Protein AF-A0AAD9F4P4-F1 (afdb_monomer_lite)

Foldseek 3Di:
DDDDDDDDDDDDDDDDPPPPPDDDPDDPPDPDDADPVLCVVQVVCVVCVVVVLVVLVVCPPVRDPVVVVLSDPPDPVSVLVVSLVVLQCSVLVVLVVVLVVQVPPPDDDPVNNLVSLVSSLVNLVSCLVVLNRHDVSVVSLVPDDPVVSVVVSVVSNVVSVVVNVVSCVPCVVVVVVVVVVCVVVPDDPPPPDDD

Structure (mmCIF, N/CA/C/O backbone):
data_AF-A0AAD9F4P4-F1
#
_entry.id   AF-A0AAD9F4P4-F1
#
loop_
_atom_site.group_PDB
_atom_site.id
_atom_site.type_symbol
_atom_site.label_atom_id
_atom_site.label_alt_id
_atom_site.label_comp_id
_atom_site.label_asym_id
_atom_site.label_entity_id
_atom_site.label_seq_id
_atom_site.pdbx_PDB_ins_code
_atom_site.Cartn_x
_atom_site.Cartn_y
_atom_site.Cartn_z
_atom_site.occupancy
_atom_site.B_iso_or_equiv
_atom_site.auth_seq_id
_atom_site.auth_comp_id
_atom_site.auth_asym_id
_atom_site.auth_atom_id
_atom_site.pdbx_PDB_model_num
ATOM 1 N N . MET A 1 1 ? -58.161 49.892 -3.832 1.00 34.88 1 MET A N 1
ATOM 2 C CA . MET A 1 1 ? -58.149 51.010 -4.799 1.00 34.88 1 MET A CA 1
ATOM 3 C C . MET A 1 1 ? -56.819 50.960 -5.538 1.00 34.88 1 MET A C 1
ATOM 5 O O . MET A 1 1 ? -55.822 50.739 -4.870 1.00 34.88 1 MET A O 1
ATOM 9 N N . SER A 1 2 ? -56.893 51.035 -6.873 1.00 33.78 2 SER A N 1
ATOM 10 C CA . SER A 1 2 ? -55.919 51.396 -7.932 1.00 33.78 2 SER A CA 1
ATOM 11 C C . SER A 1 2 ? -54.471 51.766 -7.560 1.00 33.78 2 SER A C 1
ATOM 13 O O . SER A 1 2 ? -54.250 52.317 -6.496 1.00 33.78 2 SER A O 1
ATOM 15 N N . ALA A 1 3 ? -53.448 51.715 -8.419 1.00 33.72 3 ALA A N 1
ATOM 16 C CA . ALA A 1 3 ? -53.123 51.140 -9.735 1.00 33.72 3 ALA A CA 1
ATOM 17 C C . ALA A 1 3 ? -51.703 51.666 -10.093 1.00 33.72 3 ALA A C 1
ATOM 19 O O . ALA A 1 3 ? -51.284 52.664 -9.512 1.00 33.72 3 ALA A O 1
ATOM 20 N N . ALA A 1 4 ? -51.074 51.079 -11.125 1.00 34.34 4 ALA A N 1
ATOM 21 C CA . ALA A 1 4 ? -49.959 51.616 -11.942 1.00 34.34 4 ALA A CA 1
ATOM 22 C C . ALA A 1 4 ? -48.562 51.712 -11.275 1.00 34.34 4 ALA A C 1
ATOM 24 O O . ALA A 1 4 ? -48.452 51.951 -10.084 1.00 34.34 4 ALA A O 1
ATOM 25 N N . GLY A 1 5 ? -47.426 51.536 -11.960 1.00 27.80 5 GLY A N 1
ATOM 26 C CA . GLY A 1 5 ? -47.127 51.433 -13.395 1.00 27.80 5 GLY A CA 1
ATOM 27 C C . GLY A 1 5 ? -45.853 52.240 -13.730 1.00 27.80 5 GLY A C 1
ATOM 28 O O . GLY A 1 5 ? -45.662 53.305 -13.157 1.00 27.80 5 GLY A O 1
ATOM 29 N N . GLY A 1 6 ? -45.033 51.752 -14.677 1.00 28.12 6 GLY A N 1
ATOM 30 C CA . GLY A 1 6 ? -43.892 52.463 -15.305 1.00 28.12 6 GLY A CA 1
ATOM 31 C C . GLY A 1 6 ? -42.576 52.362 -14.519 1.00 28.12 6 GLY A C 1
ATOM 32 O O . GLY A 1 6 ? -42.573 52.534 -13.311 1.00 28.12 6 GLY A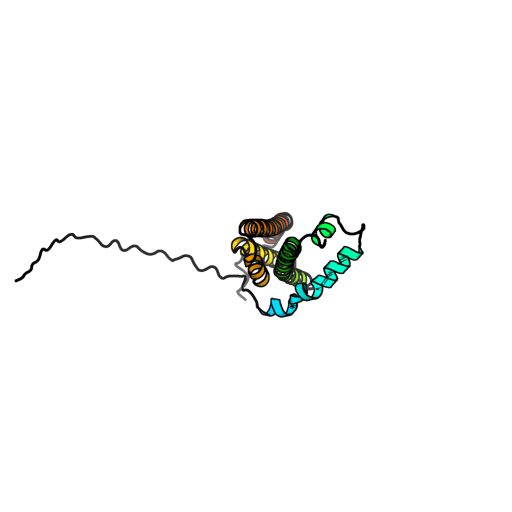 O 1
ATOM 33 N N . GLY A 1 7 ? -41.417 52.027 -15.088 1.00 27.97 7 GLY A N 1
ATOM 34 C CA . GLY A 1 7 ? -40.893 52.318 -16.425 1.00 27.97 7 GLY A CA 1
ATOM 35 C C . GLY A 1 7 ? -39.653 53.204 -16.240 1.00 27.97 7 GLY A C 1
ATOM 36 O O . GLY A 1 7 ? -39.777 54.295 -15.692 1.00 27.97 7 GLY A O 1
ATOM 37 N N . GLY A 1 8 ? -38.468 52.729 -16.625 1.00 30.86 8 GLY A N 1
ATOM 38 C CA . GLY A 1 8 ? -37.223 53.479 -16.455 1.00 30.86 8 GLY A CA 1
ATOM 39 C C . GLY A 1 8 ? -36.019 52.727 -17.005 1.00 30.86 8 GLY A C 1
ATOM 40 O O . GLY A 1 8 ? -35.435 51.894 -16.314 1.00 30.86 8 GLY A O 1
ATOM 41 N N . ASP A 1 9 ? -35.695 53.034 -18.257 1.00 31.58 9 ASP A N 1
ATOM 42 C CA . ASP A 1 9 ? -34.475 52.658 -18.958 1.00 31.58 9 ASP A CA 1
ATOM 43 C C . ASP A 1 9 ? -33.226 53.124 -18.200 1.00 31.58 9 ASP A C 1
ATOM 45 O O . ASP A 1 9 ? -33.170 54.248 -17.698 1.00 31.58 9 ASP A O 1
ATOM 49 N N . ASN A 1 10 ? -32.189 52.287 -18.174 1.00 34.88 10 ASN A N 1
ATOM 50 C CA . ASN A 1 10 ? -30.827 52.788 -18.060 1.00 34.88 10 ASN A CA 1
ATOM 51 C C . ASN A 1 10 ? -29.889 51.884 -18.861 1.00 34.88 10 ASN A C 1
ATOM 53 O O . ASN A 1 10 ? -29.570 50.763 -18.462 1.00 34.88 10 ASN A O 1
ATOM 57 N N . GLU A 1 11 ? -29.476 52.395 -20.015 1.00 35.53 11 GLU A N 1
ATOM 58 C CA . GLU A 1 11 ? -28.359 51.885 -20.791 1.00 35.53 11 GLU A CA 1
ATOM 59 C C . GLU A 1 11 ? -27.081 51.976 -19.947 1.00 35.53 11 GLU A C 1
ATOM 61 O O . GLU A 1 11 ? -26.660 53.051 -19.518 1.00 35.53 11 GLU A O 1
ATOM 66 N N . ARG A 1 12 ? -26.416 50.844 -19.733 1.00 32.84 12 ARG A N 1
ATOM 67 C CA . ARG A 1 12 ? -24.985 50.835 -19.440 1.00 32.84 12 ARG A CA 1
ATOM 68 C C . ARG A 1 12 ? -24.375 49.664 -20.189 1.00 32.84 12 ARG A C 1
ATOM 70 O O . ARG A 1 12 ? -24.588 48.510 -19.834 1.00 32.84 12 ARG A O 1
ATOM 77 N N . GLY A 1 13 ? -23.680 50.000 -21.273 1.00 39.62 13 GLY A N 1
ATOM 78 C CA . GLY A 1 13 ? -22.842 49.069 -22.007 1.00 39.62 13 GLY A CA 1
ATOM 79 C C . GLY A 1 13 ? -21.812 48.459 -21.067 1.00 39.62 13 GLY A C 1
ATOM 80 O O . GLY A 1 13 ? -21.094 49.175 -20.371 1.00 39.62 13 GLY A O 1
ATOM 81 N N . GLU A 1 14 ? -21.773 47.136 -21.052 1.00 34.41 14 GLU A N 1
ATOM 82 C CA . GLU A 1 14 ? -20.704 46.365 -20.445 1.00 34.41 14 GLU A CA 1
ATOM 83 C C . GLU A 1 14 ? -20.198 45.437 -21.550 1.00 34.41 14 GLU A C 1
ATOM 85 O O . GLU A 1 14 ? -20.911 44.552 -22.035 1.00 34.41 14 GLU A O 1
ATOM 90 N N . GLU A 1 15 ? -19.007 45.766 -22.049 1.00 34.38 15 GLU A N 1
ATOM 91 C CA . GLU A 1 15 ? -18.268 44.979 -23.026 1.00 34.38 15 GLU A CA 1
ATOM 92 C C . GLU A 1 15 ? -18.151 43.542 -22.513 1.00 34.38 15 GLU A C 1
ATOM 94 O O . GLU A 1 15 ? -17.653 43.284 -21.418 1.00 34.38 15 GLU A O 1
ATOM 99 N N . ARG A 1 16 ? -18.640 42.587 -23.307 1.00 32.81 16 ARG A N 1
ATOM 100 C CA . ARG A 1 16 ? -18.400 41.170 -23.056 1.00 32.81 16 ARG A CA 1
ATOM 101 C C . ARG A 1 16 ? -16.939 40.883 -23.376 1.00 32.81 16 ARG A C 1
ATOM 103 O O . ARG A 1 16 ? -16.587 40.708 -24.538 1.00 32.81 16 ARG A O 1
ATOM 110 N N . GLU A 1 17 ? -16.102 40.820 -22.349 1.00 36.41 17 GLU A N 1
ATOM 111 C CA . GLU A 1 17 ? -14.841 40.094 -22.442 1.00 36.41 17 GLU A CA 1
ATOM 112 C C . GLU A 1 17 ? -15.170 38.606 -22.618 1.00 36.41 17 GLU A C 1
ATOM 114 O O . GLU A 1 17 ? -15.624 37.925 -21.694 1.00 36.41 17 GLU A O 1
ATOM 119 N N . ASP A 1 18 ? -14.968 38.100 -23.834 1.00 33.34 18 ASP A N 1
ATOM 120 C CA . ASP A 1 18 ? -14.932 36.670 -24.105 1.00 33.34 18 ASP A CA 1
ATOM 121 C C . ASP A 1 18 ? -13.754 36.062 -23.332 1.00 33.34 18 ASP A C 1
ATOM 123 O O . ASP A 1 18 ? -12.606 36.049 -23.781 1.00 33.34 18 ASP A O 1
ATOM 127 N N . VAL A 1 19 ? -14.038 35.547 -22.134 1.00 37.81 19 VAL A N 1
ATOM 128 C CA . VAL A 1 19 ? -13.105 34.704 -21.389 1.00 37.81 19 VAL A CA 1
ATOM 129 C C . VAL A 1 19 ? -12.903 33.430 -22.202 1.00 37.81 19 VAL A C 1
ATOM 131 O O . VAL A 1 19 ? -13.699 32.490 -22.150 1.00 37.81 19 VAL A O 1
ATOM 134 N N . VAL A 1 20 ? -11.812 33.402 -22.966 1.00 40.97 20 VAL A N 1
ATOM 135 C CA . VAL A 1 20 ? -11.289 32.195 -23.601 1.00 40.97 20 VAL A CA 1
ATOM 136 C C . VAL A 1 20 ? -10.968 31.203 -22.486 1.00 40.97 20 VAL A C 1
ATOM 138 O O . VAL A 1 20 ? -9.920 31.267 -21.842 1.00 40.97 20 VAL A O 1
ATOM 141 N N . LEU A 1 21 ? -11.902 30.285 -22.228 1.00 40.12 21 LEU A N 1
ATOM 142 C CA . LEU A 1 21 ? -11.687 29.134 -21.364 1.00 40.12 21 LEU A CA 1
ATOM 143 C C . LEU A 1 21 ? -10.585 28.284 -22.000 1.00 40.12 21 LEU A C 1
ATOM 145 O O . LEU A 1 21 ? -10.823 27.514 -22.931 1.00 40.12 21 LEU A O 1
ATOM 149 N N . GLY A 1 22 ? -9.361 28.458 -21.500 1.00 40.44 22 GLY A N 1
ATOM 150 C CA . GLY A 1 22 ? -8.236 27.596 -21.832 1.00 40.44 22 GLY A CA 1
ATOM 151 C C . GLY A 1 22 ? -8.598 26.122 -21.608 1.00 40.44 22 GLY A C 1
ATOM 152 O O . GLY A 1 22 ? -9.479 25.814 -20.797 1.00 40.44 22 GLY A O 1
ATOM 153 N N . PRO A 1 23 ? -7.947 25.191 -22.327 1.00 40.16 23 PRO A N 1
ATOM 154 C CA . PRO A 1 23 ? -8.277 23.776 -22.254 1.00 40.16 23 PRO A CA 1
ATOM 155 C C . PRO A 1 23 ? -8.224 23.307 -20.797 1.00 40.16 23 PRO A C 1
ATOM 157 O O . PRO A 1 23 ? -7.178 23.353 -20.147 1.00 40.16 23 PRO A O 1
ATOM 160 N N . GLY A 1 24 ? -9.385 22.888 -20.285 1.00 40.84 24 GLY A N 1
ATOM 161 C CA . GLY A 1 24 ? -9.523 22.360 -18.933 1.00 40.84 24 GLY A CA 1
ATOM 162 C C . GLY A 1 24 ? -8.549 21.203 -18.691 1.00 40.84 24 GLY A C 1
ATOM 163 O O . GLY A 1 24 ? -8.141 20.528 -19.641 1.00 40.84 24 GLY A O 1
ATOM 164 N N . PRO A 1 25 ? -8.158 20.953 -17.430 1.00 41.47 25 PRO A N 1
ATOM 165 C CA . PRO A 1 25 ? -7.115 19.992 -17.108 1.00 41.47 25 PRO A CA 1
ATOM 166 C C . PRO A 1 25 ? -7.448 18.625 -17.708 1.00 41.47 25 PRO A C 1
ATOM 168 O O . PRO A 1 25 ? -8.448 17.995 -17.350 1.00 41.47 25 PRO A O 1
ATOM 171 N N . SER A 1 26 ? -6.596 18.172 -18.630 1.00 44.94 26 SER A N 1
ATOM 172 C CA . SER A 1 26 ? -6.669 16.851 -19.247 1.00 44.94 26 SER A CA 1
ATOM 173 C C . SER A 1 26 ? -6.856 15.798 -18.158 1.00 44.94 26 SER A C 1
ATOM 175 O O . SER A 1 26 ? -5.990 15.622 -17.296 1.00 44.94 26 SER A O 1
ATOM 177 N N . LYS A 1 27 ? -8.006 15.110 -18.170 1.00 44.94 27 LYS A N 1
ATOM 178 C CA . LYS A 1 27 ? -8.335 14.051 -17.207 1.00 44.94 27 LYS A CA 1
ATOM 179 C C . LYS A 1 27 ? -7.245 12.980 -17.285 1.00 44.94 27 LYS A C 1
ATOM 181 O O . LYS A 1 27 ? -7.217 12.189 -18.227 1.00 44.94 27 LYS A O 1
ATOM 186 N N . LYS A 1 28 ? -6.324 12.968 -16.315 1.00 50.53 28 LYS A N 1
ATOM 187 C CA . LYS A 1 28 ? -5.275 11.945 -16.214 1.00 50.53 28 LYS A CA 1
ATOM 188 C C . LYS A 1 28 ? -5.959 10.574 -16.203 1.00 50.53 28 LYS A C 1
ATOM 190 O O . LYS A 1 28 ? -6.818 10.324 -15.355 1.00 50.53 28 LYS A O 1
ATOM 195 N N . LYS A 1 29 ? -5.617 9.696 -17.155 1.00 57.59 29 LYS A N 1
ATOM 196 C CA . LYS A 1 29 ? -6.098 8.305 -17.153 1.00 57.59 29 LYS A CA 1
ATOM 197 C C . LYS A 1 29 ? -5.688 7.672 -15.823 1.00 57.59 29 LYS A C 1
ATOM 199 O O . LYS A 1 29 ? -4.501 7.619 -15.512 1.00 57.59 29 LYS A O 1
ATOM 204 N N . ARG A 1 30 ? -6.662 7.216 -15.028 1.00 54.62 30 ARG A N 1
ATOM 205 C CA . ARG A 1 30 ? -6.386 6.492 -13.781 1.00 54.62 30 ARG A CA 1
ATOM 206 C C . ARG A 1 30 ? -5.700 5.173 -14.133 1.00 54.62 30 ARG A C 1
ATOM 208 O O . ARG A 1 30 ? -6.274 4.376 -14.867 1.00 54.62 30 ARG A O 1
ATOM 215 N N . LEU A 1 31 ? -4.507 4.930 -13.591 1.00 58.25 31 LEU A N 1
ATOM 216 C CA . LEU A 1 31 ? -3.816 3.640 -13.731 1.00 58.25 31 LEU A CA 1
ATOM 217 C C . LEU A 1 31 ? -4.356 2.600 -12.738 1.00 58.25 31 LEU A C 1
ATOM 219 O O . LEU A 1 31 ? -4.053 1.414 -12.847 1.00 58.25 31 LEU A O 1
ATOM 223 N N . VAL A 1 32 ? -5.148 3.045 -11.758 1.00 52.94 32 VAL A N 1
ATOM 224 C CA . VAL A 1 32 ? -5.722 2.217 -10.701 1.00 52.94 32 VAL A CA 1
ATOM 225 C C . VAL A 1 32 ? -7.244 2.297 -10.773 1.00 52.94 32 VAL A C 1
ATOM 227 O O . VAL A 1 32 ? -7.847 3.322 -10.450 1.00 52.94 32 VAL A O 1
ATOM 230 N N . SER A 1 33 ? -7.870 1.197 -11.183 1.00 56.81 33 SER A N 1
ATOM 231 C CA . SER A 1 33 ? -9.288 0.931 -10.950 1.00 56.81 33 SER A CA 1
ATOM 232 C C . SER A 1 33 ? -9.415 -0.150 -9.884 1.00 56.81 33 SER A C 1
ATOM 234 O O . SER A 1 33 ? -8.679 -1.138 -9.892 1.00 56.81 33 SER A O 1
ATOM 236 N N . TYR A 1 34 ? -10.347 0.034 -8.955 1.00 54.09 34 TYR A N 1
ATOM 237 C CA . TYR A 1 34 ? -10.718 -1.014 -8.014 1.00 54.09 34 TYR A CA 1
ATOM 238 C C . TYR A 1 34 ? -11.307 -2.206 -8.790 1.00 54.09 34 TYR A C 1
ATOM 240 O O . TYR A 1 34 ? -12.189 -2.016 -9.626 1.00 54.09 34 TYR A O 1
ATOM 248 N N . ASN A 1 35 ? -10.803 -3.417 -8.539 1.00 62.28 35 ASN A N 1
ATOM 249 C CA . ASN A 1 35 ? -11.323 -4.649 -9.128 1.00 62.28 35 ASN A CA 1
ATOM 250 C C . ASN A 1 35 ? -12.009 -5.479 -8.034 1.00 62.28 35 ASN A C 1
ATOM 252 O O . ASN A 1 35 ? -11.360 -5.930 -7.093 1.00 62.28 35 ASN A O 1
ATOM 256 N N . LYS A 1 36 ? -13.321 -5.686 -8.186 1.00 59.66 36 LYS A N 1
ATOM 257 C CA . LYS A 1 36 ? -14.179 -6.406 -7.234 1.00 59.66 36 LYS A CA 1
ATOM 258 C C . LYS A 1 36 ? -13.777 -7.877 -7.050 1.00 59.66 36 LYS A C 1
ATOM 260 O O . LYS A 1 36 ? -13.876 -8.395 -5.945 1.00 59.66 36 LYS A O 1
ATOM 265 N N . GLN A 1 37 ? -13.226 -8.522 -8.083 1.00 55.72 37 GLN A N 1
ATOM 266 C CA . GLN A 1 37 ? -12.738 -9.910 -8.002 1.00 55.72 37 GLN A CA 1
ATOM 267 C C . GLN A 1 37 ? -11.593 -10.078 -6.985 1.00 55.72 37 GLN A C 1
ATOM 269 O O . GLN A 1 37 ? -11.290 -11.190 -6.553 1.00 55.72 37 GLN A O 1
ATOM 274 N N . TRP A 1 38 ? -10.934 -8.983 -6.586 1.00 55.69 38 TRP A N 1
ATOM 275 C CA . TRP A 1 38 ? -9.890 -9.024 -5.564 1.00 55.69 38 TRP A CA 1
ATOM 276 C C . TRP A 1 38 ? -10.437 -9.299 -4.163 1.00 55.69 38 TRP A C 1
ATOM 278 O O . TRP A 1 38 ? -9.705 -9.865 -3.355 1.00 55.69 38 TRP A O 1
ATOM 288 N N . GLU A 1 39 ? -11.701 -8.965 -3.889 1.00 53.19 39 GLU A N 1
ATOM 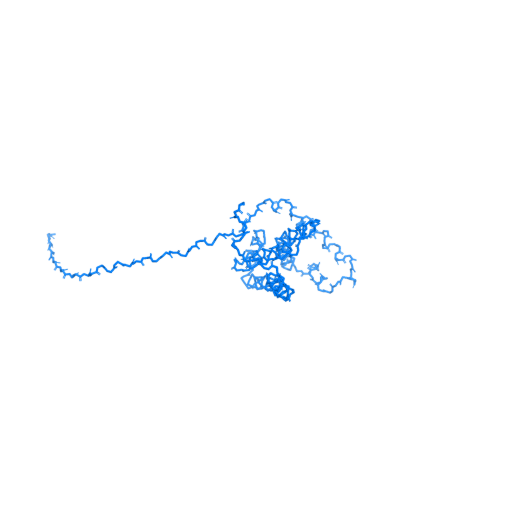289 C CA . GLU A 1 39 ? -12.347 -9.307 -2.618 1.00 53.19 39 GLU A CA 1
ATOM 290 C C . GLU A 1 39 ? -12.646 -10.800 -2.538 1.00 53.19 39 GLU A C 1
ATOM 292 O O . GLU A 1 39 ? -12.309 -11.435 -1.547 1.00 53.19 39 GLU A O 1
ATOM 297 N N . GLU A 1 40 ? -13.180 -11.387 -3.608 1.00 54.00 40 GLU A N 1
ATOM 298 C CA . GLU A 1 40 ? -13.534 -12.811 -3.648 1.00 54.00 40 GLU A CA 1
ATOM 299 C C . GLU A 1 40 ? -12.300 -13.715 -3.527 1.00 54.00 40 GLU A C 1
ATOM 301 O O . GLU A 1 40 ? -12.325 -14.710 -2.808 1.00 54.00 40 GLU A O 1
ATOM 306 N N . LYS A 1 41 ? -11.185 -13.348 -4.173 1.00 50.28 41 LYS A N 1
ATOM 307 C CA . LYS A 1 41 ? -9.969 -14.177 -4.186 1.00 50.28 41 LYS A CA 1
ATOM 308 C C . LYS A 1 41 ? -9.089 -14.014 -2.936 1.00 50.28 41 LYS A C 1
ATOM 310 O O . LYS A 1 41 ? -8.253 -14.874 -2.681 1.00 50.28 41 LYS A O 1
ATOM 315 N N . HIS A 1 42 ? -9.250 -12.932 -2.165 1.00 51.16 42 HIS A N 1
ATOM 316 C CA . HIS A 1 42 ? -8.363 -12.616 -1.034 1.00 51.16 42 HIS A CA 1
ATOM 317 C C . HIS A 1 42 ? -9.083 -12.153 0.245 1.00 51.16 42 HIS A C 1
ATOM 319 O O . HIS A 1 42 ? -8.491 -11.492 1.096 1.00 51.16 42 HIS A O 1
ATOM 325 N N . SER A 1 43 ? -10.339 -12.560 0.429 1.00 59.09 43 SER A N 1
ATOM 326 C CA . SER A 1 43 ? -11.116 -12.390 1.667 1.00 59.09 43 SER A CA 1
ATOM 327 C C . SER A 1 43 ? -10.638 -13.298 2.820 1.00 59.09 43 SER A C 1
ATOM 329 O O . SER A 1 43 ? -11.390 -13.539 3.760 1.00 59.09 43 SER A O 1
ATOM 331 N N . TRP A 1 44 ? -9.417 -13.837 2.789 1.00 65.75 44 TRP A N 1
ATOM 332 C CA . TRP A 1 44 ? -8.943 -14.780 3.811 1.00 65.75 44 TRP A CA 1
ATOM 333 C C . TRP A 1 44 ? -8.705 -14.118 5.171 1.00 65.75 44 TRP A C 1
ATOM 335 O O . TRP A 1 44 ? -8.720 -14.812 6.176 1.00 65.75 44 TRP A O 1
ATOM 345 N N . VAL A 1 45 ? -8.532 -12.794 5.236 1.00 66.06 45 VAL A N 1
ATOM 346 C CA . VAL A 1 45 ? -8.196 -12.107 6.494 1.00 66.06 45 VAL A CA 1
ATOM 347 C C . VAL A 1 45 ? -9.255 -12.354 7.570 1.00 66.06 45 VAL A C 1
ATOM 349 O O . VAL A 1 45 ? -8.895 -12.765 8.663 1.00 66.06 45 VAL A O 1
ATOM 352 N N . LYS A 1 46 ? -10.550 -12.199 7.260 1.00 67.62 46 LYS A N 1
ATOM 353 C CA . LYS A 1 46 ? -11.638 -12.434 8.229 1.00 67.62 46 LYS A CA 1
ATOM 354 C C . LYS A 1 46 ? -11.756 -13.901 8.678 1.00 67.62 46 LYS A C 1
ATOM 356 O O . LYS A 1 46 ? -11.734 -14.137 9.882 1.00 67.62 46 LYS A O 1
ATOM 361 N N . PRO A 1 47 ? -11.852 -14.892 7.769 1.00 75.50 47 PRO A N 1
ATOM 362 C CA . PRO A 1 47 ? -11.893 -16.308 8.139 1.00 75.50 47 PRO A CA 1
ATOM 363 C C . PRO A 1 47 ? -10.631 -16.789 8.859 1.00 75.50 47 PRO A C 1
ATOM 365 O O . PRO A 1 47 ? -10.717 -17.634 9.743 1.00 75.50 47 PRO A O 1
ATOM 368 N N . SER A 1 48 ? -9.463 -16.258 8.493 1.00 75.44 48 SER A N 1
ATOM 369 C CA . SER A 1 48 ? -8.183 -16.655 9.082 1.00 75.44 48 SER A CA 1
ATOM 370 C C . SER A 1 48 ? -7.832 -15.864 10.338 1.00 75.44 48 SER A C 1
ATOM 372 O O . SER A 1 48 ? -6.903 -16.256 11.038 1.00 75.44 48 SER A O 1
ATOM 374 N N . TRP A 1 49 ? -8.548 -14.781 10.660 1.00 75.38 49 TRP A N 1
ATOM 375 C CA . TRP A 1 49 ? -8.266 -13.940 11.824 1.00 75.38 49 TRP A CA 1
ATOM 376 C C . TRP A 1 49 ? -8.205 -14.732 13.139 1.00 75.38 49 TRP A C 1
ATOM 378 O O . TRP A 1 49 ? -7.213 -14.575 13.857 1.00 75.38 49 TRP A O 1
ATOM 388 N N . PRO A 1 50 ? -9.149 -15.652 13.441 1.00 79.12 50 PRO A N 1
ATOM 389 C CA . PRO A 1 50 ? -9.052 -16.494 14.632 1.00 79.12 50 PRO A CA 1
ATOM 390 C C . PRO A 1 50 ? -7.793 -17.369 14.636 1.00 79.12 50 PRO A C 1
ATOM 392 O O . PRO A 1 50 ? -7.122 -17.475 15.658 1.00 79.12 50 PRO A O 1
ATOM 395 N N . ALA A 1 51 ? -7.429 -17.951 13.490 1.00 82.81 51 ALA A N 1
ATOM 396 C CA . ALA A 1 51 ? -6.265 -18.828 13.368 1.00 82.81 51 ALA A CA 1
ATOM 397 C C . ALA A 1 51 ? -4.937 -18.065 13.509 1.00 82.81 51 ALA A C 1
ATOM 399 O O . ALA A 1 51 ? -4.033 -18.515 14.207 1.00 82.81 51 ALA A O 1
ATOM 400 N N . ILE A 1 52 ? -4.831 -16.887 12.889 1.00 80.31 52 ILE A N 1
ATOM 401 C CA . ILE A 1 52 ? -3.658 -16.003 12.975 1.00 80.31 52 ILE A CA 1
ATOM 402 C C . ILE A 1 52 ? -3.461 -15.544 14.417 1.00 80.31 52 ILE A C 1
ATOM 404 O O . ILE A 1 52 ? -2.361 -15.625 14.961 1.00 80.31 52 ILE A O 1
ATOM 408 N N . THR A 1 53 ? -4.551 -15.117 15.048 1.00 78.56 53 THR A N 1
ATOM 409 C CA . THR A 1 53 ? -4.559 -14.664 16.435 1.00 78.56 53 THR A CA 1
ATOM 410 C C . THR A 1 53 ? -4.168 -15.802 17.382 1.00 78.56 53 THR A C 1
ATOM 412 O O . THR A 1 53 ? -3.280 -15.630 18.215 1.00 78.56 53 THR A O 1
ATOM 415 N N . ALA A 1 54 ? -4.743 -16.997 17.207 1.00 84.50 54 ALA A N 1
ATOM 416 C CA . ALA A 1 54 ? -4.390 -18.186 17.983 1.00 84.50 54 ALA A CA 1
ATOM 417 C C . ALA A 1 54 ? -2.914 -18.581 17.816 1.00 84.50 54 ALA A C 1
ATOM 419 O O . ALA A 1 54 ? -2.243 -18.879 18.804 1.00 84.50 54 ALA A O 1
ATOM 420 N N . TYR A 1 55 ? -2.383 -18.528 16.590 1.00 86.88 55 TYR A N 1
ATOM 421 C CA . TYR A 1 55 ? -0.977 -18.819 16.312 1.00 86.88 55 TYR A CA 1
ATOM 422 C C . TYR A 1 55 ? -0.045 -17.861 17.061 1.00 86.88 55 TYR A C 1
ATOM 424 O O . TYR A 1 55 ? 0.785 -18.307 17.853 1.00 86.88 55 TYR A O 1
ATOM 432 N N . PHE A 1 56 ? -0.212 -16.547 16.887 1.00 83.75 56 PHE A N 1
ATOM 433 C CA . PHE A 1 56 ? 0.665 -15.568 17.538 1.00 83.75 56 PHE A CA 1
ATOM 434 C C . PHE A 1 56 ? 0.541 -15.572 19.067 1.00 83.75 56 PHE A C 1
ATOM 436 O O . PHE A 1 56 ? 1.513 -15.241 19.747 1.00 83.75 56 PHE A O 1
ATOM 443 N N . ARG A 1 57 ? -0.605 -16.000 19.613 1.00 82.31 57 ARG A N 1
ATOM 444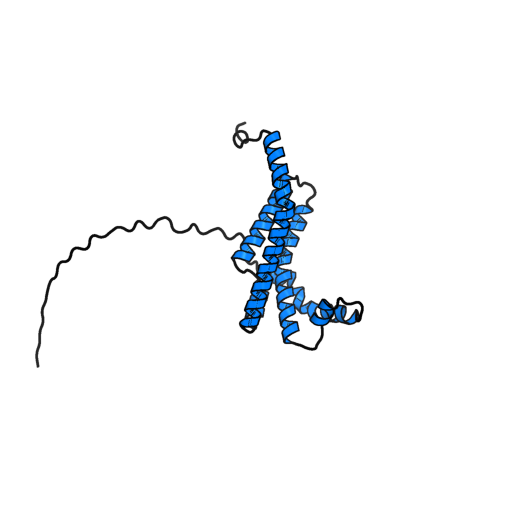 C CA . ARG A 1 57 ? -0.779 -16.259 21.051 1.00 82.31 57 ARG A CA 1
ATOM 445 C C . ARG A 1 57 ? -0.049 -17.513 21.515 1.00 82.31 57 ARG A C 1
ATOM 447 O O . ARG A 1 57 ? 0.622 -17.467 22.542 1.00 82.31 57 ARG A O 1
ATOM 454 N N . SER A 1 58 ? -0.128 -18.606 20.755 1.00 88.62 58 SER A N 1
ATOM 455 C CA . SER A 1 58 ? 0.537 -19.872 21.104 1.00 88.62 58 SER A CA 1
ATOM 456 C C . SER A 1 58 ? 2.060 -19.754 21.195 1.00 88.62 58 SER A C 1
ATOM 458 O O . SER A 1 58 ? 2.695 -20.521 21.910 1.00 88.62 58 SER A O 1
ATOM 460 N N . LEU A 1 59 ? 2.645 -18.759 20.521 1.00 87.81 59 LEU A N 1
ATOM 461 C CA . LEU A 1 59 ? 4.077 -18.483 20.578 1.00 87.81 59 LEU A CA 1
ATOM 462 C C . LEU A 1 59 ? 4.537 -17.954 21.948 1.00 87.81 59 LEU A C 1
ATOM 464 O O . LEU A 1 59 ? 5.735 -17.989 22.221 1.00 87.81 59 LEU A O 1
ATOM 468 N N . GLY A 1 60 ? 3.631 -17.465 22.807 1.00 84.69 60 GLY A N 1
ATOM 469 C CA . GLY A 1 60 ? 3.963 -16.990 24.154 1.00 84.69 60 GLY A CA 1
ATOM 470 C C . GLY A 1 60 ? 5.148 -16.018 24.155 1.00 84.69 60 GLY A C 1
ATOM 471 O O . GLY A 1 60 ? 5.147 -15.026 23.423 1.00 84.69 60 GLY A O 1
ATOM 472 N N . GLU A 1 61 ? 6.191 -16.339 24.928 1.00 86.19 61 GLU A N 1
ATOM 473 C CA . GLU A 1 61 ? 7.425 -15.546 25.022 1.00 86.19 61 GLU A CA 1
ATOM 474 C C . GLU A 1 61 ? 8.254 -15.465 23.728 1.00 86.19 61 GLU A C 1
ATOM 476 O O . GLU A 1 61 ? 9.038 -14.531 23.557 1.00 86.19 61 GLU A O 1
ATOM 481 N N . ALA A 1 62 ? 8.047 -16.374 22.774 1.00 86.50 62 ALA A N 1
ATOM 482 C CA . ALA A 1 62 ? 8.723 -16.342 21.478 1.00 86.50 62 ALA A CA 1
ATOM 483 C C . ALA A 1 62 ? 8.076 -15.358 20.483 1.00 86.50 62 ALA A C 1
ATOM 485 O O . ALA A 1 62 ? 8.670 -15.034 19.454 1.00 86.50 62 ALA A O 1
ATOM 486 N N . CYS A 1 63 ? 6.867 -14.858 20.764 1.00 82.12 63 CYS A N 1
ATOM 487 C CA . CYS A 1 63 ? 6.201 -13.882 19.906 1.00 82.12 63 CYS A CA 1
ATOM 488 C C . CYS A 1 63 ? 6.860 -12.500 20.055 1.00 82.12 63 CYS A C 1
ATOM 490 O O . CYS A 1 63 ? 6.973 -12.021 21.191 1.00 82.12 63 CYS A O 1
ATOM 492 N N . PRO A 1 64 ? 7.244 -11.809 18.962 1.00 83.50 64 PRO A N 1
ATOM 493 C CA . PRO A 1 64 ? 7.761 -10.446 19.041 1.00 83.50 64 PRO A CA 1
ATOM 494 C C . PRO A 1 64 ? 6.834 -9.543 19.860 1.00 83.50 64 PRO A C 1
ATOM 496 O O . PRO A 1 64 ? 5.631 -9.511 19.612 1.00 83.50 64 PRO A O 1
ATOM 499 N N . VAL A 1 65 ? 7.388 -8.783 20.811 1.00 76.94 65 VAL A N 1
ATOM 500 C CA . VAL A 1 65 ? 6.621 -7.985 21.796 1.00 76.94 65 VAL A CA 1
ATOM 501 C C . VAL A 1 65 ? 5.555 -7.103 21.137 1.00 76.94 65 VAL A C 1
ATOM 503 O O . VAL A 1 65 ? 4.432 -6.997 21.626 1.00 76.94 65 VAL A O 1
ATOM 506 N N . VAL A 1 66 ? 5.888 -6.509 19.987 1.00 73.62 66 VAL A N 1
ATOM 507 C CA . VAL A 1 66 ? 4.969 -5.672 19.205 1.00 73.62 66 VAL A CA 1
ATOM 508 C C . VAL A 1 66 ? 3.768 -6.473 18.696 1.00 73.62 66 VAL A C 1
ATOM 510 O O . VAL A 1 66 ? 2.639 -6.012 18.830 1.00 73.62 66 VAL A O 1
ATOM 513 N N . LEU A 1 67 ? 3.993 -7.673 18.154 1.00 76.31 67 LEU A N 1
ATOM 514 C CA . LEU A 1 67 ? 2.926 -8.548 17.662 1.00 76.31 67 LEU A CA 1
ATOM 515 C C . LEU A 1 67 ? 2.104 -9.115 18.817 1.00 76.31 67 LEU A C 1
ATOM 517 O O . LEU A 1 67 ? 0.883 -9.155 18.746 1.00 76.31 67 LEU A O 1
ATOM 521 N N . ARG A 1 68 ? 2.757 -9.471 19.922 1.00 76.50 68 ARG A N 1
ATOM 522 C CA . ARG A 1 68 ? 2.070 -9.961 21.117 1.00 76.50 68 ARG A CA 1
ATOM 523 C C . ARG A 1 68 ? 1.045 -8.946 21.622 1.00 76.50 68 ARG A C 1
ATOM 525 O O . ARG A 1 68 ? -0.103 -9.303 21.828 1.00 76.50 68 ARG A O 1
ATOM 532 N N . LYS A 1 69 ? 1.430 -7.665 21.686 1.00 74.94 69 LYS A N 1
ATOM 533 C CA . LYS A 1 69 ? 0.548 -6.548 22.070 1.00 74.94 69 LYS A CA 1
ATOM 534 C C . LYS A 1 69 ? -0.601 -6.297 21.082 1.00 74.94 69 LYS A C 1
ATOM 536 O O . LYS A 1 69 ? -1.640 -5.780 21.474 1.00 74.94 69 LYS A O 1
ATOM 541 N N . ILE A 1 70 ? -0.390 -6.614 19.808 1.00 73.88 70 ILE A N 1
ATOM 542 C CA . ILE A 1 70 ? -1.369 -6.483 18.719 1.00 73.88 70 ILE A CA 1
ATOM 543 C C . ILE A 1 70 ? -2.447 -7.574 18.804 1.00 73.88 70 ILE A C 1
ATOM 545 O O . ILE A 1 70 ? -3.593 -7.308 18.460 1.00 73.88 70 ILE A O 1
ATOM 549 N N . PHE A 1 71 ? -2.089 -8.777 19.263 1.00 75.12 71 PHE A N 1
ATOM 550 C CA . PHE A 1 71 ? -2.980 -9.942 19.316 1.00 75.12 71 PHE A CA 1
ATOM 551 C C . PHE A 1 71 ? -3.517 -10.272 20.724 1.00 75.12 71 PHE A C 1
ATOM 553 O O . PHE A 1 71 ? -4.197 -11.289 20.878 1.00 75.12 71 PHE A O 1
ATOM 560 N N . SER A 1 72 ? -3.238 -9.455 21.745 1.00 72.69 72 SER A N 1
ATOM 561 C CA . SER A 1 72 ? -3.828 -9.587 23.091 1.00 72.69 72 SER A CA 1
ATOM 562 C C . SER A 1 72 ? -5.342 -9.315 23.084 1.00 72.69 72 SER A C 1
ATOM 564 O O . SER A 1 72 ? -5.803 -8.469 22.325 1.00 72.69 72 SER A O 1
ATOM 566 N N . ASP A 1 73 ? -6.108 -10.000 23.943 1.00 65.19 73 ASP A N 1
ATOM 567 C CA . ASP A 1 73 ? -7.576 -9.841 24.075 1.00 65.19 73 ASP A CA 1
ATOM 568 C C . ASP A 1 73 ? -8.007 -8.539 24.783 1.00 65.19 73 ASP A C 1
ATOM 570 O O . ASP A 1 73 ? -9.196 -8.261 24.893 1.00 65.19 73 ASP A O 1
ATOM 574 N N . ASP A 1 74 ? -7.062 -7.725 25.253 1.00 62.16 74 ASP A N 1
ATOM 575 C CA . ASP A 1 74 ? -7.344 -6.627 26.187 1.00 62.16 74 ASP A CA 1
ATOM 576 C C . ASP A 1 74 ? -8.066 -5.413 25.565 1.00 62.16 74 ASP A C 1
ATOM 578 O O . ASP A 1 74 ? -8.298 -4.429 26.267 1.00 62.16 74 ASP A O 1
ATOM 582 N N . ASP A 1 75 ? -8.358 -5.410 24.256 1.00 65.94 75 ASP A N 1
ATOM 583 C CA . ASP A 1 75 ? -8.879 -4.219 23.572 1.00 65.94 75 ASP A CA 1
ATOM 584 C C . ASP A 1 75 ? -9.532 -4.535 22.202 1.00 65.94 75 ASP A C 1
ATOM 586 O O . ASP A 1 75 ? -8.840 -4.711 21.192 1.00 65.94 75 ASP A O 1
ATOM 590 N N . GLU A 1 76 ? -10.870 -4.601 22.143 1.00 65.19 76 GLU A N 1
ATOM 591 C CA . GLU A 1 76 ? -11.620 -4.803 20.885 1.00 65.19 76 GLU A CA 1
ATOM 592 C C . GLU A 1 76 ? -11.312 -3.715 19.839 1.00 65.19 76 GLU A C 1
ATOM 594 O O . GLU A 1 76 ? -11.204 -4.016 18.643 1.00 65.19 76 GLU A O 1
ATOM 599 N N . ASP A 1 77 ? -11.069 -2.473 20.269 1.00 65.44 77 ASP A N 1
ATOM 600 C CA . ASP A 1 77 ? -10.741 -1.359 19.373 1.00 65.44 77 ASP A CA 1
ATOM 601 C C . ASP A 1 77 ? -9.355 -1.548 18.724 1.00 65.44 77 ASP A C 1
ATOM 603 O O . ASP A 1 77 ? -9.124 -1.169 17.563 1.00 65.44 77 ASP A O 1
ATOM 607 N N . LYS A 1 78 ? -8.425 -2.229 19.414 1.00 70.81 78 LYS A N 1
ATOM 608 C CA . LYS A 1 78 ? -7.156 -2.658 18.804 1.00 70.81 78 LYS A CA 1
ATOM 609 C C . LYS A 1 78 ? -7.376 -3.749 17.769 1.00 70.81 78 LYS A C 1
ATOM 611 O O . LYS A 1 78 ? -6.770 -3.661 16.704 1.00 70.81 78 LYS A O 1
ATOM 616 N N . ALA A 1 79 ? -8.228 -4.740 18.029 1.00 71.44 79 ALA A N 1
ATOM 617 C CA .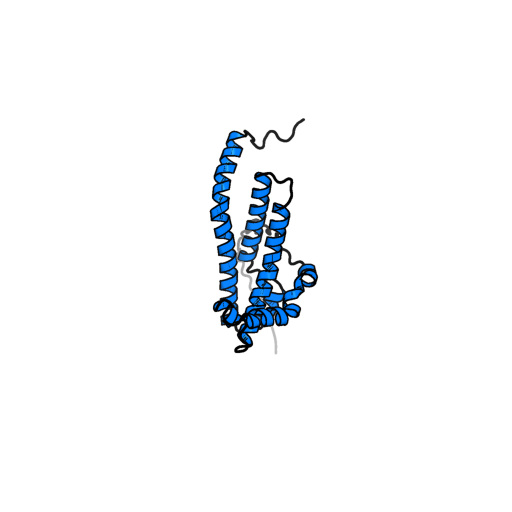 ALA A 1 79 ? -8.506 -5.800 17.058 1.00 71.44 79 ALA A CA 1
ATOM 618 C C . ALA A 1 79 ? -9.079 -5.224 15.749 1.00 71.44 79 ALA A C 1
ATOM 620 O O . ALA A 1 79 ? -8.589 -5.553 14.665 1.00 71.44 79 ALA A O 1
ATOM 621 N N . ALA A 1 80 ? -10.021 -4.279 15.849 1.00 76.19 80 ALA A N 1
ATOM 622 C CA . ALA A 1 80 ? -10.566 -3.557 14.698 1.00 76.19 80 ALA A CA 1
ATOM 623 C C . ALA A 1 80 ? -9.488 -2.751 13.951 1.00 76.19 80 ALA A C 1
ATOM 625 O O . ALA A 1 80 ? -9.413 -2.769 12.719 1.00 76.19 80 ALA A O 1
ATOM 626 N N . THR A 1 81 ? -8.605 -2.076 14.692 1.00 82.00 81 THR A N 1
ATOM 627 C CA . THR A 1 81 ? -7.474 -1.347 14.108 1.00 82.00 81 THR A CA 1
ATOM 628 C C . THR A 1 81 ? -6.547 -2.290 13.340 1.00 82.00 81 THR A C 1
ATOM 630 O O . THR A 1 81 ? -6.164 -1.993 12.211 1.00 82.00 81 THR A O 1
ATOM 633 N N . VAL A 1 82 ? -6.198 -3.447 13.899 1.00 82.06 82 VAL A N 1
ATOM 634 C CA . VAL A 1 82 ? -5.295 -4.405 13.247 1.00 82.06 82 VAL A CA 1
ATOM 635 C C . VAL A 1 82 ? -5.928 -5.008 11.995 1.00 82.06 82 VAL A C 1
ATOM 637 O O . VAL A 1 82 ? -5.248 -5.112 10.971 1.00 82.06 82 VAL A O 1
ATOM 640 N N . GLU A 1 83 ? -7.227 -5.319 12.028 1.00 82.62 83 GLU A N 1
ATOM 641 C CA . GLU A 1 83 ? -7.978 -5.755 10.845 1.00 82.62 83 GLU A CA 1
ATOM 642 C C . GLU A 1 83 ? -7.870 -4.718 9.713 1.00 82.62 83 GLU A C 1
ATOM 644 O O . GLU A 1 83 ? -7.585 -5.074 8.568 1.00 82.62 83 GLU A O 1
ATOM 649 N N . ILE A 1 84 ? -7.983 -3.422 10.034 1.00 88.94 84 ILE A N 1
ATOM 650 C CA . ILE A 1 84 ? -7.814 -2.326 9.067 1.00 88.94 84 ILE A CA 1
ATOM 651 C C . ILE A 1 84 ? -6.421 -2.351 8.418 1.00 88.94 84 ILE A C 1
ATOM 653 O O . ILE A 1 84 ? -6.322 -2.248 7.190 1.00 88.94 84 ILE A O 1
ATOM 657 N N . TYR A 1 85 ? -5.343 -2.517 9.194 1.00 90.31 85 TYR A N 1
ATOM 658 C CA . TYR A 1 85 ? -3.990 -2.606 8.625 1.00 90.31 85 TYR A CA 1
ATOM 659 C C . TYR A 1 85 ? -3.811 -3.862 7.768 1.00 90.31 85 TYR A C 1
ATOM 661 O O . TYR A 1 85 ? -3.202 -3.781 6.703 1.00 90.31 85 TYR A O 1
ATOM 669 N N . LEU A 1 86 ? -4.358 -5.011 8.172 1.00 87.75 86 LEU A N 1
ATOM 670 C CA . LEU A 1 86 ? -4.273 -6.231 7.367 1.00 87.75 86 LEU A CA 1
ATOM 671 C C . LEU A 1 86 ? -5.046 -6.119 6.051 1.00 87.75 86 LEU A C 1
ATOM 673 O O . LEU A 1 86 ? -4.513 -6.491 5.007 1.00 87.75 86 LEU A O 1
ATOM 677 N N . CYS A 1 87 ? -6.254 -5.551 6.062 1.00 87.75 87 CYS A N 1
ATOM 678 C CA . CYS A 1 87 ? -7.008 -5.267 4.839 1.00 87.75 87 CYS A CA 1
ATOM 679 C C . CYS A 1 87 ? -6.238 -4.320 3.905 1.00 87.75 87 CYS A C 1
ATOM 681 O O . CYS A 1 87 ? -6.193 -4.536 2.688 1.00 87.75 87 CYS A O 1
ATOM 683 N N . PHE A 1 88 ? -5.574 -3.305 4.464 1.00 92.44 88 PHE A N 1
ATOM 684 C CA . PHE A 1 88 ? -4.691 -2.425 3.704 1.00 92.44 88 PHE A CA 1
ATOM 685 C C . PHE A 1 88 ? -3.510 -3.185 3.086 1.00 92.44 88 PHE A C 1
ATOM 687 O O . PHE A 1 88 ? -3.280 -3.083 1.878 1.00 92.44 88 PHE A O 1
ATOM 694 N N . PHE A 1 89 ? -2.790 -3.985 3.879 1.00 90.69 89 PHE A N 1
ATOM 695 C CA . PHE A 1 89 ? -1.661 -4.775 3.388 1.00 90.69 89 PHE A CA 1
ATOM 696 C C . PHE A 1 89 ? -2.084 -5.787 2.334 1.00 90.69 89 PHE A C 1
ATOM 698 O O . PHE A 1 89 ? -1.371 -5.954 1.352 1.00 90.69 89 PHE A O 1
ATOM 705 N N . GLN A 1 90 ? -3.261 -6.391 2.467 1.00 86.25 90 GLN A N 1
ATOM 706 C CA . GLN A 1 90 ? -3.811 -7.271 1.446 1.00 86.25 90 GLN A CA 1
ATOM 707 C C . GLN A 1 90 ? -4.041 -6.517 0.129 1.00 86.25 90 GLN A C 1
ATOM 709 O O . GLN A 1 90 ? -3.661 -6.985 -0.945 1.00 86.25 90 GLN A O 1
ATOM 714 N N . ASN A 1 91 ? -4.625 -5.319 0.195 1.00 88.69 91 ASN A N 1
ATOM 715 C CA . ASN A 1 91 ? -4.887 -4.503 -0.987 1.00 88.69 91 ASN A CA 1
ATOM 716 C C . ASN A 1 91 ? -3.602 -4.052 -1.704 1.00 88.69 91 ASN A C 1
ATOM 718 O O . ASN A 1 91 ? -3.551 -3.983 -2.938 1.00 88.69 91 ASN A O 1
ATOM 722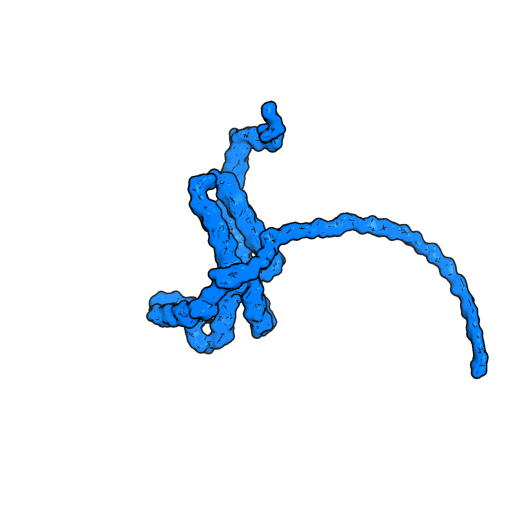 N N . VAL A 1 92 ? -2.576 -3.707 -0.933 1.00 90.75 92 VAL A N 1
ATOM 723 C CA . VAL A 1 92 ? -1.264 -3.313 -1.449 1.00 90.75 92 VAL A CA 1
ATOM 724 C C . VAL A 1 92 ? -0.481 -4.526 -1.948 1.00 90.75 92 VAL A C 1
ATOM 726 O O . VAL A 1 92 ? 0.132 -4.453 -3.012 1.00 90.75 92 VAL A O 1
ATOM 729 N N . GLY A 1 93 ? -0.550 -5.644 -1.229 1.00 89.12 93 GLY A N 1
ATOM 730 C CA . GLY A 1 93 ? 0.149 -6.891 -1.521 1.00 89.12 93 GLY A CA 1
ATOM 731 C C . GLY A 1 93 ? -0.149 -7.423 -2.917 1.00 89.12 93 GLY A C 1
ATOM 732 O O . GLY A 1 93 ? 0.764 -7.881 -3.589 1.00 89.12 93 GLY A O 1
ATOM 733 N N . VAL A 1 94 ? -1.372 -7.240 -3.426 1.00 87.50 94 VAL A N 1
ATOM 734 C CA . VAL A 1 94 ? -1.723 -7.582 -4.820 1.00 87.50 94 VAL A CA 1
ATOM 735 C C . VAL A 1 94 ? -0.833 -6.864 -5.844 1.00 87.50 94 VAL A C 1
ATOM 737 O O . VAL A 1 94 ? -0.502 -7.430 -6.881 1.00 87.50 94 VAL A O 1
ATOM 740 N N . VAL A 1 95 ? -0.432 -5.617 -5.585 1.00 90.44 95 VAL A N 1
ATOM 741 C CA . VAL A 1 95 ? 0.449 -4.867 -6.498 1.00 90.44 95 VAL A CA 1
ATOM 742 C C . VAL A 1 95 ? 1.877 -5.398 -6.435 1.00 90.44 95 VAL A C 1
ATOM 744 O O . VAL A 1 95 ? 2.545 -5.460 -7.464 1.00 90.44 95 VAL A O 1
ATOM 747 N N . PHE A 1 96 ? 2.333 -5.785 -5.243 1.00 92.56 96 PHE A N 1
ATOM 748 C CA . PHE A 1 96 ? 3.637 -6.419 -5.058 1.00 92.56 96 PHE A CA 1
ATOM 749 C C . PHE A 1 96 ? 3.685 -7.790 -5.730 1.00 92.56 96 PHE A C 1
ATOM 751 O O . PHE A 1 96 ? 4.605 -8.049 -6.490 1.00 92.56 96 PHE A O 1
ATOM 758 N N . ASP A 1 97 ? 2.669 -8.626 -5.526 1.00 90.12 97 ASP A N 1
ATOM 759 C CA . ASP A 1 97 ? 2.544 -9.943 -6.156 1.00 90.12 97 ASP A CA 1
ATOM 760 C C . ASP A 1 97 ? 2.542 -9.844 -7.690 1.00 90.12 97 ASP A C 1
ATOM 762 O O . ASP A 1 97 ? 3.231 -10.605 -8.363 1.00 90.12 97 ASP A O 1
ATOM 766 N N . GLN A 1 98 ? 1.848 -8.849 -8.256 1.00 91.12 98 GLN A N 1
ATOM 767 C CA . GLN A 1 98 ? 1.912 -8.570 -9.695 1.00 91.12 98 GLN A CA 1
ATOM 768 C C . GLN A 1 98 ? 3.328 -8.230 -10.166 1.00 91.12 98 GLN A C 1
ATOM 770 O O . GLN A 1 98 ? 3.731 -8.701 -11.226 1.00 91.12 98 GLN A O 1
ATOM 775 N N . LEU A 1 99 ? 4.066 -7.411 -9.409 1.00 93.00 99 LEU A N 1
ATOM 776 C CA . LEU A 1 99 ? 5.451 -7.086 -9.743 1.00 93.00 99 LEU A CA 1
ATOM 777 C C . LEU A 1 99 ? 6.338 -8.331 -9.650 1.00 93.00 99 LEU A C 1
ATOM 779 O O . LEU A 1 99 ? 7.068 -8.607 -10.590 1.00 93.00 99 LEU A O 1
ATOM 783 N N . VAL A 1 100 ? 6.263 -9.082 -8.549 1.00 92.31 100 VAL A N 1
ATOM 784 C CA . VAL A 1 100 ? 7.083 -10.282 -8.325 1.00 92.31 100 VAL A CA 1
ATOM 785 C C . VAL A 1 100 ? 6.862 -11.297 -9.441 1.00 92.31 100 VAL A C 1
ATOM 787 O O . VAL A 1 100 ? 7.823 -11.682 -10.093 1.00 92.31 100 VAL A O 1
ATOM 790 N N . LYS A 1 101 ? 5.604 -11.618 -9.763 1.00 91.69 101 LYS A N 1
ATOM 791 C CA . LYS A 1 101 ? 5.269 -12.535 -10.864 1.00 91.69 101 LYS A CA 1
ATOM 792 C C . LYS A 1 101 ? 5.823 -12.085 -12.206 1.00 91.69 101 LYS A C 1
ATOM 794 O O . LYS A 1 101 ? 6.198 -12.926 -13.012 1.00 91.69 101 LYS A O 1
ATOM 799 N N . LYS A 1 102 ? 5.851 -10.772 -12.457 1.00 91.31 102 LYS A N 1
ATOM 800 C CA . LYS A 1 102 ? 6.487 -10.225 -13.655 1.00 91.31 102 LYS A CA 1
ATOM 801 C C . LYS A 1 102 ? 7.993 -10.411 -13.614 1.00 91.31 102 LYS A C 1
ATOM 803 O O . LYS A 1 102 ? 8.540 -10.922 -14.575 1.00 91.31 102 LYS A O 1
ATOM 808 N N . LEU A 1 103 ? 8.643 -10.059 -12.509 1.00 90.06 103 LEU A N 1
ATOM 809 C CA . LEU A 1 103 ? 10.093 -10.183 -12.351 1.00 90.06 103 LEU A CA 1
ATOM 810 C C . LEU A 1 103 ? 10.600 -11.635 -12.369 1.00 90.06 103 LEU A C 1
ATOM 812 O O . LEU A 1 103 ? 11.765 -11.857 -12.678 1.00 90.06 103 LEU A O 1
ATOM 816 N N . GLU A 1 104 ? 9.744 -12.607 -12.058 1.00 91.62 104 GLU A N 1
ATOM 817 C CA . GLU A 1 104 ? 10.044 -14.042 -12.129 1.00 91.62 104 GLU A CA 1
ATOM 818 C C . GLU A 1 104 ? 9.929 -14.628 -13.551 1.00 91.62 104 GLU A C 1
ATOM 820 O O . GLU A 1 104 ? 10.249 -15.799 -13.760 1.00 91.62 104 GLU A O 1
ATOM 825 N N . GLU A 1 105 ? 9.496 -13.846 -14.549 1.00 89.50 105 GLU A N 1
ATOM 826 C CA . GLU A 1 105 ? 9.463 -14.295 -15.945 1.00 89.50 105 GLU A CA 1
ATOM 827 C C . GLU A 1 105 ? 10.893 -14.572 -16.456 1.00 89.50 105 GLU A C 1
ATOM 829 O O . GLU A 1 105 ? 11.799 -13.748 -16.342 1.00 89.50 105 GLU A O 1
ATOM 834 N N . THR A 1 106 ? 11.112 -15.740 -17.065 1.00 74.69 106 THR A N 1
ATOM 835 C CA . THR A 1 106 ? 12.452 -16.240 -17.437 1.00 74.69 106 THR A CA 1
ATOM 836 C C . THR A 1 106 ? 13.149 -15.474 -18.565 1.00 74.69 106 THR A C 1
ATOM 838 O O . THR A 1 106 ? 14.335 -15.689 -18.793 1.00 74.69 106 THR A O 1
ATOM 841 N N . ASN A 1 107 ? 12.442 -14.592 -19.275 1.00 83.06 107 ASN A N 1
ATOM 842 C CA . ASN A 1 107 ? 12.938 -13.898 -20.469 1.00 83.06 107 ASN A CA 1
ATOM 843 C C . ASN A 1 107 ? 12.916 -12.370 -20.314 1.00 83.06 107 ASN A C 1
ATOM 845 O O . ASN A 1 107 ? 12.556 -11.663 -21.251 1.00 83.06 107 ASN A O 1
ATOM 849 N N . LEU A 1 108 ? 13.270 -11.853 -19.136 1.00 86.25 108 LEU A N 1
ATOM 850 C CA . LEU A 1 108 ? 13.385 -10.411 -18.927 1.00 86.25 108 LEU A CA 1
ATOM 851 C C . LEU A 1 108 ? 14.802 -9.916 -19.191 1.00 86.25 108 LEU A C 1
ATOM 853 O O . LEU A 1 108 ? 15.770 -10.416 -18.614 1.00 86.25 108 LEU A O 1
ATOM 857 N N . CYS A 1 109 ? 14.924 -8.869 -20.004 1.00 85.94 109 CYS A N 1
ATOM 858 C CA . CYS A 1 109 ? 16.158 -8.102 -20.069 1.00 85.94 109 CYS A CA 1
ATOM 859 C C . CYS A 1 109 ? 16.142 -6.947 -19.053 1.00 85.94 109 CYS A C 1
ATOM 861 O O . CYS A 1 109 ? 15.118 -6.600 -18.457 1.00 85.94 109 CYS A O 1
ATOM 863 N N . ILE A 1 110 ? 17.301 -6.317 -18.847 1.00 81.69 110 ILE A N 1
ATOM 864 C CA . ILE A 1 110 ? 17.467 -5.256 -17.842 1.00 81.69 110 ILE A CA 1
ATOM 865 C C . ILE A 1 110 ? 16.532 -4.056 -18.072 1.00 81.69 110 ILE A C 1
ATOM 867 O O . ILE A 1 110 ? 16.106 -3.413 -17.111 1.00 81.69 110 ILE A O 1
ATOM 871 N N . THR A 1 111 ? 16.176 -3.762 -19.328 1.00 83.62 111 THR A N 1
ATOM 872 C CA . THR A 1 111 ? 15.222 -2.693 -19.649 1.00 83.62 111 THR A CA 1
ATOM 873 C C . THR A 1 111 ? 13.788 -3.075 -19.298 1.00 83.62 111 THR A C 1
ATOM 875 O O . THR A 1 111 ? 13.040 -2.205 -18.857 1.00 83.62 111 THR A O 1
ATOM 878 N N . ASP A 1 112 ? 13.417 -4.353 -19.409 1.00 87.62 112 ASP A N 1
ATOM 879 C CA . ASP A 1 112 ? 12.087 -4.830 -19.011 1.00 87.62 112 ASP A CA 1
ATOM 880 C C . ASP A 1 112 ? 11.920 -4.751 -17.493 1.00 87.62 112 ASP A C 1
ATOM 882 O O . ASP A 1 112 ? 10.930 -4.210 -17.001 1.00 87.62 112 ASP A O 1
ATOM 886 N N . VAL A 1 113 ? 12.940 -5.195 -16.746 1.00 88.62 113 VAL A N 1
ATOM 887 C CA . VAL A 1 113 ? 12.985 -5.073 -15.279 1.00 88.62 113 VAL A CA 1
ATOM 888 C C . VAL A 1 113 ? 12.805 -3.614 -14.859 1.00 88.62 113 VAL A C 1
ATOM 890 O O . VAL A 1 113 ? 12.006 -3.307 -13.971 1.00 88.62 113 VAL A O 1
ATOM 893 N N . TYR A 1 114 ? 13.517 -2.695 -15.516 1.00 86.81 114 TYR A N 1
ATOM 894 C CA . TYR A 1 114 ? 13.403 -1.270 -15.225 1.00 86.81 114 TYR A CA 1
ATOM 895 C C . TYR A 1 114 ? 11.993 -0.726 -15.492 1.00 86.81 114 TYR A C 1
ATOM 897 O O . TYR A 1 114 ? 11.433 -0.022 -14.647 1.00 86.81 114 TYR A O 1
ATOM 905 N N . GLU A 1 115 ? 11.396 -1.061 -16.636 1.00 87.94 115 GLU A N 1
ATOM 906 C CA . GLU A 1 115 ? 10.050 -0.602 -16.976 1.00 87.94 115 GLU A CA 1
ATOM 907 C C . GLU A 1 115 ? 8.982 -1.177 -16.034 1.00 87.94 115 GLU A C 1
ATOM 909 O O . GLU A 1 115 ? 8.085 -0.440 -15.617 1.00 87.94 115 GLU A O 1
ATOM 914 N N . GLU A 1 116 ? 9.086 -2.438 -15.608 1.00 92.06 116 GLU A N 1
ATOM 915 C CA . GLU A 1 116 ? 8.149 -3.014 -14.633 1.00 92.06 116 GLU A CA 1
ATOM 916 C C . GLU A 1 116 ? 8.244 -2.336 -13.260 1.00 92.06 116 GLU A C 1
ATOM 918 O O . GLU A 1 116 ? 7.223 -1.992 -12.654 1.00 92.06 116 GLU A O 1
ATOM 923 N N . ILE A 1 117 ? 9.453 -2.021 -12.797 1.00 91.69 117 ILE A N 1
ATOM 924 C CA . ILE A 1 117 ? 9.660 -1.321 -11.522 1.00 91.69 117 ILE A CA 1
ATOM 925 C C . ILE A 1 117 ? 9.204 0.138 -11.611 1.00 91.69 117 ILE A C 1
ATOM 927 O O . ILE A 1 117 ? 8.599 0.664 -10.670 1.00 91.69 117 ILE A O 1
ATOM 931 N N . ARG A 1 118 ? 9.401 0.791 -12.761 1.00 91.00 118 ARG A N 1
ATOM 932 C CA . ARG A 1 118 ? 8.874 2.133 -13.032 1.00 91.00 118 ARG A CA 1
ATOM 933 C C . ARG A 1 118 ? 7.343 2.149 -13.009 1.00 91.00 118 ARG A C 1
ATOM 935 O O . ARG A 1 118 ? 6.757 3.022 -12.363 1.00 91.00 118 ARG A O 1
ATOM 942 N N . LYS A 1 119 ? 6.686 1.184 -13.663 1.00 93.25 119 LYS A N 1
ATOM 943 C CA . LYS A 1 119 ? 5.220 1.021 -13.632 1.00 93.25 119 LYS A CA 1
ATOM 944 C C . LYS A 1 119 ? 4.722 0.751 -12.214 1.00 93.25 119 LYS A C 1
ATOM 946 O O . LYS A 1 119 ? 3.726 1.344 -11.793 1.00 93.25 119 LYS A O 1
ATOM 951 N N . PHE A 1 120 ? 5.417 -0.100 -11.460 1.00 94.75 120 PHE A N 1
ATOM 952 C CA . PHE A 1 120 ? 5.109 -0.371 -10.058 1.00 94.75 120 PHE A CA 1
ATOM 953 C C . PHE A 1 120 ? 5.194 0.898 -9.202 1.00 94.75 120 PHE A C 1
ATOM 955 O O . PHE A 1 120 ? 4.219 1.246 -8.533 1.00 94.75 120 PHE A O 1
ATOM 962 N N . LYS A 1 121 ? 6.298 1.652 -9.291 1.00 95.12 121 LYS A N 1
ATOM 963 C CA . LYS A 1 121 ? 6.461 2.939 -8.597 1.00 95.12 121 LYS A CA 1
ATOM 964 C C . LYS A 1 121 ? 5.323 3.901 -8.933 1.00 95.12 121 LYS A C 1
ATOM 966 O O . LYS A 1 121 ? 4.746 4.491 -8.025 1.00 95.12 121 LYS A O 1
ATOM 971 N N . ALA A 1 122 ? 4.968 4.034 -10.213 1.00 94.81 122 ALA A N 1
ATOM 972 C CA . ALA A 1 122 ? 3.875 4.903 -10.647 1.00 94.81 122 ALA A CA 1
ATOM 973 C C . ALA A 1 122 ? 2.522 4.489 -10.038 1.00 94.81 122 ALA A C 1
ATOM 975 O O . ALA A 1 122 ? 1.771 5.348 -9.579 1.00 94.81 122 ALA A O 1
ATOM 976 N N . LYS A 1 123 ? 2.229 3.181 -9.960 1.00 95.19 123 LYS A N 1
ATOM 977 C CA . LYS A 1 123 ? 1.024 2.666 -9.284 1.00 95.19 123 LYS A CA 1
ATOM 978 C C . LYS A 1 123 ? 1.024 2.987 -7.785 1.00 95.19 123 LYS A C 1
ATOM 980 O O . LYS A 1 123 ? -0.009 3.404 -7.264 1.00 95.19 123 LYS A O 1
ATOM 985 N N . ILE A 1 124 ? 2.149 2.802 -7.091 1.00 96.19 124 ILE A N 1
ATOM 986 C CA . ILE A 1 124 ? 2.269 3.107 -5.655 1.00 96.19 124 ILE A CA 1
ATOM 987 C C . ILE A 1 124 ? 2.143 4.615 -5.396 1.00 96.19 124 ILE A C 1
ATOM 989 O O . ILE A 1 124 ? 1.405 5.016 -4.497 1.00 96.19 124 ILE A O 1
ATOM 993 N N . GLN A 1 125 ? 2.789 5.449 -6.214 1.00 96.31 125 GLN A N 1
ATOM 994 C CA . GLN A 1 125 ? 2.677 6.907 -6.142 1.00 96.31 125 GLN A CA 1
ATOM 995 C C . GLN A 1 125 ? 1.234 7.363 -6.352 1.00 96.31 125 GLN A C 1
ATOM 997 O O . GLN A 1 125 ? 0.712 8.107 -5.530 1.00 96.31 125 GLN A O 1
ATOM 1002 N N . GLN A 1 126 ? 0.552 6.857 -7.384 1.00 95.00 126 GLN A N 1
ATOM 1003 C CA . GLN A 1 126 ? -0.846 7.212 -7.600 1.00 95.00 126 GLN A CA 1
ATOM 1004 C C . GLN A 1 126 ? -1.718 6.807 -6.400 1.00 95.00 126 GLN A C 1
ATOM 1006 O O . GLN A 1 126 ? -2.559 7.585 -5.964 1.00 95.00 126 GLN A O 1
ATOM 1011 N N . ARG A 1 127 ? -1.517 5.613 -5.824 1.00 94.88 127 ARG A N 1
ATOM 1012 C CA . ARG A 1 127 ? -2.275 5.186 -4.634 1.00 94.88 127 ARG A CA 1
ATOM 1013 C C . ARG A 1 127 ? -2.036 6.092 -3.429 1.00 94.88 127 ARG A C 1
ATOM 1015 O O . ARG A 1 127 ? -2.976 6.332 -2.676 1.00 94.88 127 ARG A O 1
ATOM 1022 N N . LYS A 1 128 ? -0.813 6.594 -3.256 1.00 95.94 128 LYS A N 1
ATOM 1023 C CA . LYS A 1 128 ? -0.491 7.600 -2.241 1.00 95.94 128 LYS A CA 1
ATOM 1024 C C . LYS A 1 128 ? -1.249 8.902 -2.499 1.00 95.94 128 LYS A C 1
ATOM 1026 O O . LYS A 1 128 ? -1.927 9.378 -1.594 1.00 95.94 128 LYS A O 1
ATOM 1031 N N . ASP A 1 129 ? -1.159 9.435 -3.715 1.00 95.44 129 ASP A N 1
ATOM 1032 C CA . ASP A 1 129 ? -1.764 10.719 -4.095 1.00 95.44 129 ASP A CA 1
ATOM 1033 C C . ASP A 1 129 ? -3.300 10.676 -3.992 1.00 95.44 129 ASP A C 1
ATOM 1035 O O . ASP A 1 129 ? -3.924 11.620 -3.514 1.00 95.44 129 ASP A O 1
ATOM 1039 N N . ASP A 1 130 ? -3.905 9.542 -4.358 1.00 93.56 130 ASP A N 1
ATOM 1040 C CA . ASP A 1 130 ? -5.350 9.304 -4.277 1.00 93.56 130 ASP A CA 1
ATOM 1041 C C . ASP A 1 130 ? -5.826 8.945 -2.847 1.00 93.56 130 ASP A C 1
ATOM 1043 O O . ASP A 1 130 ? -7.025 8.745 -2.623 1.00 93.56 130 ASP A O 1
ATOM 1047 N N . GLY A 1 131 ? -4.916 8.794 -1.873 1.00 91.69 131 GLY A N 1
ATOM 1048 C CA . GLY A 1 131 ? -5.245 8.307 -0.527 1.00 91.69 131 GLY A CA 1
ATOM 1049 C C . GLY A 1 131 ? -5.928 6.931 -0.546 1.00 91.69 131 GLY A C 1
ATOM 1050 O O . GLY A 1 131 ? -6.872 6.667 0.207 1.00 91.69 131 GLY A O 1
ATOM 1051 N N . PHE A 1 132 ? -5.518 6.068 -1.474 1.00 91.88 132 PHE A N 1
ATOM 1052 C CA . PHE A 1 132 ? -6.162 4.792 -1.749 1.00 91.88 132 PHE A CA 1
ATOM 1053 C C . PHE A 1 132 ? -5.766 3.730 -0.716 1.00 91.88 132 PHE A C 1
ATOM 1055 O O . PHE A 1 132 ? -4.587 3.422 -0.548 1.00 91.88 132 PHE A O 1
ATOM 1062 N N . CYS A 1 133 ? -6.758 3.115 -0.069 1.00 89.50 133 CYS A N 1
ATOM 1063 C CA . CYS A 1 133 ? -6.561 2.044 0.915 1.00 89.50 133 CYS A CA 1
ATOM 1064 C C . CYS A 1 133 ? -7.367 0.763 0.621 1.00 89.50 133 CYS A C 1
ATOM 1066 O O . CYS A 1 133 ? -7.257 -0.210 1.362 1.00 89.50 133 CYS A O 1
ATOM 1068 N N . GLY A 1 134 ? -8.148 0.737 -0.465 1.00 89.62 134 GLY A N 1
ATOM 1069 C CA . GLY A 1 134 ? -9.078 -0.351 -0.785 1.00 89.62 134 GLY A CA 1
ATOM 1070 C C . GLY A 1 134 ? -10.475 -0.162 -0.179 1.00 89.62 134 GLY A C 1
ATOM 1071 O O . GLY A 1 134 ? -10.667 0.622 0.748 1.00 89.62 134 GLY A O 1
ATOM 1072 N N . PHE A 1 135 ? -11.468 -0.858 -0.740 1.00 87.19 135 PHE A N 1
ATOM 1073 C CA . PHE A 1 135 ? -12.875 -0.710 -0.350 1.00 87.19 135 PHE A CA 1
ATOM 1074 C C . PHE A 1 135 ? -13.152 -1.248 1.058 1.00 87.19 135 PHE A C 1
ATOM 1076 O O . PHE A 1 135 ? -13.622 -0.489 1.899 1.00 87.19 135 PHE A O 1
ATOM 1083 N N . GLN A 1 136 ? -12.786 -2.504 1.341 1.00 84.38 136 GLN A N 1
ATOM 1084 C CA . GLN A 1 136 ? -12.960 -3.115 2.668 1.00 84.38 136 GLN A CA 1
ATOM 1085 C C . GLN A 1 136 ? -12.276 -2.301 3.773 1.00 84.38 136 GLN A C 1
ATOM 1087 O O . GLN A 1 136 ? -12.900 -1.970 4.778 1.00 84.38 136 GLN A O 1
ATOM 1092 N N . THR A 1 137 ? -11.025 -1.890 3.552 1.00 89.81 137 THR A N 1
ATOM 1093 C CA . THR A 1 137 ? -10.292 -1.013 4.474 1.00 89.81 137 THR A CA 1
ATOM 1094 C C . THR A 1 137 ? -11.043 0.291 4.717 1.00 89.81 137 THR A C 1
ATOM 1096 O O . THR A 1 137 ? -11.187 0.713 5.858 1.00 89.81 137 THR A O 1
ATOM 1099 N N . ARG A 1 138 ? -11.566 0.928 3.659 1.00 90.56 138 ARG A N 1
ATOM 1100 C CA . ARG A 1 138 ? -12.339 2.169 3.779 1.00 90.56 138 ARG A CA 1
ATOM 1101 C C . ARG A 1 138 ? -13.616 1.963 4.594 1.00 90.56 138 ARG A C 1
ATOM 1103 O O . ARG A 1 138 ? -13.868 2.760 5.488 1.00 90.56 138 ARG A O 1
ATOM 1110 N N . GLN A 1 139 ? -14.356 0.881 4.349 1.00 89.44 139 GLN A N 1
ATOM 1111 C CA . GLN A 1 139 ? -15.559 0.548 5.119 1.00 89.44 139 GLN A CA 1
ATOM 1112 C C . GLN A 1 139 ? -15.267 0.343 6.609 1.00 89.44 139 GLN A C 1
ATOM 1114 O O . GLN A 1 139 ? -16.049 0.775 7.451 1.00 89.44 139 GLN A O 1
ATOM 1119 N N . LEU A 1 140 ? -14.153 -0.311 6.948 1.00 87.12 140 LEU A N 1
ATOM 1120 C CA . LEU A 1 140 ? -13.740 -0.485 8.342 1.00 87.12 140 LEU A CA 1
ATOM 1121 C C . LEU A 1 140 ? -13.290 0.847 8.962 1.00 87.12 140 LEU A C 1
ATOM 1123 O O . LEU A 1 140 ? -13.694 1.175 10.072 1.00 87.12 140 LEU A O 1
ATOM 1127 N N . MET A 1 141 ? -12.536 1.665 8.222 1.00 90.75 141 MET A N 1
ATOM 1128 C CA . MET A 1 141 ? -12.112 2.998 8.668 1.00 90.75 141 MET A CA 1
ATOM 1129 C C . MET A 1 141 ? -13.271 3.977 8.882 1.00 90.75 141 MET A C 1
ATOM 1131 O O . MET A 1 141 ? -13.115 4.943 9.625 1.00 90.75 141 MET A O 1
ATOM 1135 N N . ASP A 1 142 ? -14.411 3.789 8.216 1.00 90.31 142 ASP A N 1
ATOM 1136 C CA . ASP A 1 142 ? -15.600 4.626 8.407 1.00 90.31 142 ASP A CA 1
ATOM 1137 C C . ASP A 1 142 ? -16.287 4.389 9.763 1.00 90.31 142 ASP A C 1
ATOM 1139 O O . ASP A 1 142 ? -17.095 5.216 10.175 1.00 90.31 142 ASP A O 1
ATOM 1143 N N . LYS A 1 143 ? -15.917 3.319 10.480 1.00 88.31 143 LYS A N 1
ATOM 1144 C CA . LYS A 1 143 ? -16.392 3.015 11.838 1.00 88.31 143 LYS A CA 1
ATOM 1145 C C . LYS A 1 143 ? -15.518 3.613 12.945 1.00 88.31 143 LYS A C 1
ATOM 1147 O O . LYS A 1 143 ? -15.936 3.612 14.095 1.00 88.31 143 LYS A O 1
ATOM 1152 N N . LEU A 1 144 ? -14.317 4.093 12.611 1.00 87.25 144 LEU A N 1
ATOM 1153 C CA . LEU A 1 144 ? -13.374 4.662 13.578 1.00 87.25 144 LEU A CA 1
ATOM 1154 C C . LEU A 1 144 ? -13.738 6.096 13.969 1.00 87.25 144 LEU A C 1
ATOM 1156 O O . LEU A 1 144 ? -14.328 6.843 13.178 1.00 87.25 144 LEU A O 1
ATOM 1160 N N . LEU A 1 145 ? -13.263 6.529 15.140 1.00 89.19 145 LEU A N 1
ATOM 1161 C CA . LEU A 1 145 ? -13.333 7.933 15.529 1.00 89.19 145 LEU A CA 1
ATOM 1162 C C . LEU A 1 145 ? -12.467 8.803 14.593 1.00 89.19 145 LEU A C 1
ATOM 1164 O O . LEU A 1 145 ? -11.444 8.345 14.067 1.00 89.19 145 LEU A O 1
ATOM 1168 N N . PRO A 1 146 ? -12.807 10.094 14.396 1.00 90.81 146 PRO A N 1
ATOM 1169 C CA . PRO A 1 146 ? -12.082 10.966 13.468 1.00 90.81 146 PRO A CA 1
ATOM 1170 C C . PRO A 1 146 ? -10.569 11.050 13.725 1.00 90.81 146 PRO A C 1
ATOM 1172 O O . PRO A 1 146 ? -9.783 11.060 12.774 1.00 90.81 146 PRO A O 1
ATOM 1175 N N . ALA A 1 147 ? -10.155 11.074 14.996 1.00 89.31 147 ALA A N 1
ATOM 1176 C CA . ALA A 1 147 ? -8.747 11.143 15.388 1.00 89.31 147 ALA A CA 1
ATOM 1177 C C . ALA A 1 147 ? -7.966 9.874 14.997 1.00 89.31 147 ALA A C 1
ATOM 1179 O O . ALA A 1 147 ? -6.860 9.953 14.458 1.00 89.31 147 ALA A O 1
ATOM 1180 N N . GLU A 1 148 ? -8.561 8.701 15.197 1.00 87.69 148 GLU A N 1
ATOM 1181 C CA . GLU A 1 148 ? -7.963 7.407 14.857 1.00 87.69 148 GLU A CA 1
ATOM 1182 C C . GLU A 1 148 ? -7.884 7.227 13.345 1.00 87.69 148 GLU A C 1
ATOM 1184 O O . GLU A 1 148 ? -6.843 6.859 12.800 1.00 87.69 148 GLU A O 1
ATOM 1189 N N . LYS A 1 149 ? -8.957 7.594 12.638 1.00 90.75 149 LYS A N 1
ATOM 1190 C CA . LYS A 1 149 ? -8.995 7.599 11.175 1.00 90.75 149 LYS A CA 1
ATOM 1191 C C . LYS A 1 149 ? -7.902 8.490 10.582 1.00 90.75 149 LYS A C 1
ATOM 1193 O O . LYS A 1 149 ? -7.288 8.116 9.581 1.00 90.75 149 LYS A O 1
ATOM 1198 N N . ALA A 1 150 ? -7.646 9.656 11.180 1.00 92.12 150 ALA A N 1
ATOM 1199 C CA . ALA A 1 150 ? -6.563 10.542 10.762 1.00 92.12 150 ALA A CA 1
ATOM 1200 C C . ALA A 1 150 ? -5.187 9.889 10.967 1.00 92.12 150 ALA A C 1
ATOM 1202 O O . ALA A 1 150 ? -4.372 9.892 10.043 1.00 92.12 150 ALA A O 1
ATOM 1203 N N . LYS A 1 151 ? -4.960 9.256 12.124 1.00 92.38 151 LYS A N 1
ATOM 1204 C CA . LYS A 1 151 ? -3.726 8.513 12.416 1.00 92.38 151 LYS A CA 1
ATOM 1205 C C . LYS A 1 151 ? -3.476 7.388 11.404 1.00 92.38 151 LYS A C 1
ATOM 1207 O O . LYS A 1 151 ? -2.404 7.335 10.808 1.00 92.38 151 LYS A O 1
ATOM 1212 N N . VAL A 1 152 ? -4.479 6.553 11.129 1.00 91.88 152 VAL A N 1
ATOM 1213 C CA . VAL A 1 152 ? -4.367 5.447 10.159 1.00 91.88 152 VAL A CA 1
ATOM 1214 C C . VAL A 1 152 ? -4.035 5.965 8.752 1.00 91.88 152 VAL A C 1
ATOM 1216 O O . VAL A 1 152 ? -3.179 5.409 8.065 1.00 91.88 152 VAL A O 1
ATOM 1219 N N . LYS A 1 153 ? -4.652 7.073 8.314 1.00 94.06 153 LYS A N 1
ATOM 1220 C CA . LYS A 1 153 ? -4.322 7.701 7.019 1.00 94.06 153 LYS A CA 1
ATOM 1221 C C . LYS A 1 153 ? -2.868 8.170 6.944 1.00 94.06 153 LYS A C 1
ATOM 1223 O O . LYS A 1 153 ? -2.235 8.015 5.895 1.00 94.06 153 LYS A O 1
ATOM 1228 N N . VAL A 1 154 ? -2.347 8.751 8.027 1.00 95.19 154 VAL A N 1
ATOM 1229 C CA . VAL A 1 154 ? -0.938 9.163 8.116 1.00 95.19 154 VAL A CA 1
ATOM 1230 C C . VAL A 1 154 ? -0.028 7.946 7.977 1.00 95.19 154 VAL A C 1
ATOM 1232 O O . VAL A 1 154 ? 0.902 7.978 7.171 1.00 95.19 154 VAL A O 1
ATOM 1235 N N . ASP A 1 155 ? -0.336 6.854 8.672 1.00 94.69 155 ASP A N 1
ATOM 1236 C CA . ASP A 1 155 ? 0.457 5.626 8.606 1.00 94.69 155 ASP A CA 1
ATOM 1237 C C . ASP A 1 155 ? 0.456 5.005 7.202 1.00 94.69 155 ASP A C 1
ATOM 1239 O O . ASP A 1 155 ? 1.516 4.639 6.691 1.00 94.69 155 ASP A O 1
ATOM 1243 N N . PHE A 1 156 ? -0.692 4.959 6.518 1.00 95.75 156 PHE A N 1
ATOM 1244 C CA . PHE A 1 156 ? -0.772 4.469 5.134 1.00 95.75 156 PHE A CA 1
ATOM 1245 C C . PHE A 1 156 ? 0.019 5.347 4.159 1.00 95.75 156 PHE A C 1
ATOM 1247 O O . PHE A 1 156 ? 0.739 4.849 3.290 1.00 95.75 156 PHE A O 1
ATOM 1254 N N . THR A 1 157 ? -0.060 6.667 4.324 1.00 96.56 157 THR A N 1
ATOM 1255 C CA . THR A 1 157 ? 0.708 7.619 3.509 1.00 96.56 157 THR A CA 1
ATOM 1256 C C . THR A 1 157 ? 2.211 7.461 3.746 1.00 96.56 157 THR A C 1
ATOM 1258 O O . THR A 1 157 ? 3.009 7.509 2.800 1.00 96.56 157 THR A O 1
ATOM 1261 N N . LYS A 1 158 ? 2.609 7.237 5.004 1.00 97.38 158 LYS A N 1
ATOM 1262 C CA . LYS A 1 158 ? 3.994 6.966 5.388 1.00 97.38 158 LYS A CA 1
ATOM 1263 C C . LYS A 1 158 ? 4.486 5.665 4.767 1.00 97.38 158 LYS A C 1
ATOM 1265 O O . LYS A 1 158 ? 5.547 5.680 4.152 1.00 97.38 158 LYS A O 1
ATOM 1270 N N . PHE A 1 159 ? 3.693 4.595 4.831 1.00 97.25 159 PHE A N 1
ATOM 1271 C CA . PHE A 1 159 ? 4.006 3.321 4.184 1.00 97.25 159 PHE A CA 1
ATOM 1272 C C . PHE A 1 159 ? 4.317 3.510 2.693 1.00 97.25 159 PHE A C 1
ATOM 1274 O O . PHE A 1 159 ? 5.394 3.126 2.235 1.00 97.25 159 PHE A O 1
ATOM 1281 N N . TYR A 1 160 ? 3.424 4.162 1.938 1.00 97.38 160 TYR A N 1
ATOM 1282 C CA . TYR A 1 160 ? 3.661 4.382 0.511 1.00 97.38 160 TYR A CA 1
ATOM 1283 C C . TYR A 1 160 ? 4.919 5.211 0.256 1.00 97.38 160 TYR A C 1
ATOM 1285 O O . TYR A 1 160 ? 5.703 4.884 -0.633 1.00 97.38 160 TYR A O 1
ATOM 1293 N N . SER A 1 161 ? 5.141 6.254 1.061 1.00 97.69 161 SER A N 1
ATOM 1294 C CA . SER A 1 161 ? 6.341 7.089 0.965 1.00 97.69 161 SER A CA 1
ATOM 1295 C C . SER A 1 161 ? 7.613 6.274 1.191 1.00 97.69 161 SER A C 1
ATOM 1297 O O . SER A 1 161 ? 8.556 6.410 0.422 1.00 97.69 161 SER A O 1
ATOM 1299 N N . THR A 1 162 ? 7.622 5.375 2.178 1.00 97.19 162 THR A N 1
ATOM 1300 C CA . THR A 1 162 ? 8.752 4.477 2.440 1.00 97.19 162 THR A CA 1
ATOM 1301 C C . THR A 1 162 ? 9.032 3.552 1.258 1.00 97.19 162 THR A C 1
ATOM 1303 O O . THR A 1 162 ? 10.189 3.420 0.861 1.00 97.19 162 THR A O 1
ATOM 1306 N N . VAL A 1 163 ? 7.999 2.954 0.656 1.00 95.56 163 VAL A N 1
ATOM 1307 C CA . VAL A 1 163 ? 8.158 2.104 -0.537 1.00 95.56 163 VAL A CA 1
ATOM 1308 C C . VAL A 1 163 ? 8.748 2.904 -1.701 1.00 95.56 163 VAL A C 1
ATOM 1310 O O . VAL A 1 163 ? 9.696 2.453 -2.340 1.00 95.56 163 VAL A O 1
ATOM 1313 N N . ILE A 1 164 ? 8.237 4.111 -1.955 1.00 95.94 164 ILE A N 1
ATOM 1314 C CA . ILE A 1 164 ? 8.724 4.985 -3.032 1.00 95.94 164 ILE A CA 1
ATOM 1315 C C . ILE A 1 164 ? 10.188 5.367 -2.803 1.00 95.94 164 ILE A C 1
ATOM 1317 O O . ILE A 1 164 ? 11.001 5.195 -3.710 1.00 95.94 164 ILE A O 1
ATOM 1321 N N . SER A 1 165 ? 10.544 5.809 -1.593 1.00 95.50 165 SER A N 1
ATOM 1322 C CA . SER A 1 165 ? 11.925 6.158 -1.248 1.00 95.50 165 SER A CA 1
ATOM 1323 C C . SER A 1 165 ? 12.869 4.963 -1.358 1.00 95.50 165 SER A C 1
ATOM 1325 O O . SER A 1 165 ? 14.013 5.126 -1.776 1.00 95.50 165 SER A O 1
ATOM 1327 N N . TYR A 1 166 ? 12.406 3.754 -1.024 1.00 93.12 166 TYR A N 1
ATOM 1328 C CA . TYR A 1 166 ? 13.189 2.538 -1.222 1.00 93.12 166 TYR A CA 1
ATOM 1329 C C . TYR A 1 166 ? 13.469 2.296 -2.710 1.00 93.12 166 TYR A C 1
ATOM 1331 O O . TYR A 1 166 ? 14.624 2.110 -3.089 1.00 93.12 166 TYR A O 1
ATOM 1339 N N . ILE A 1 167 ? 12.444 2.367 -3.565 1.00 91.88 167 ILE A N 1
ATOM 1340 C CA . ILE A 1 167 ? 12.622 2.212 -5.016 1.00 91.88 167 ILE A CA 1
ATOM 1341 C C . ILE A 1 167 ? 13.584 3.277 -5.548 1.00 91.88 167 ILE A C 1
ATOM 1343 O O . ILE A 1 167 ? 14.508 2.956 -6.283 1.00 91.88 167 ILE A O 1
ATOM 1347 N N . GLU A 1 168 ? 13.408 4.539 -5.163 1.00 90.19 168 GLU A N 1
ATOM 1348 C CA . GLU A 1 168 ? 14.268 5.639 -5.611 1.00 90.19 168 GLU A CA 1
ATOM 1349 C C . GLU A 1 168 ? 15.722 5.447 -5.198 1.00 90.19 168 GLU A C 1
ATOM 1351 O O . GLU A 1 168 ? 16.615 5.650 -6.017 1.00 90.19 168 GLU A O 1
ATOM 1356 N N . LYS A 1 169 ? 15.964 5.004 -3.962 1.00 88.19 169 LYS A N 1
ATOM 1357 C CA . LYS A 1 169 ? 17.313 4.743 -3.460 1.00 88.19 169 LYS A CA 1
ATOM 1358 C C . LYS A 1 169 ? 18.044 3.687 -4.290 1.00 88.19 169 LYS A C 1
ATOM 1360 O O . LYS A 1 169 ? 19.220 3.867 -4.580 1.00 88.19 169 LYS A O 1
ATOM 1365 N N . TRP A 1 170 ? 17.370 2.596 -4.650 1.00 80.69 170 TRP A N 1
ATOM 1366 C CA . TRP A 1 170 ? 18.021 1.452 -5.295 1.00 80.69 170 TRP A CA 1
ATOM 1367 C C . TRP A 1 170 ? 17.977 1.503 -6.829 1.00 80.69 170 TRP A C 1
ATOM 1369 O O . TRP A 1 170 ? 18.924 1.072 -7.481 1.00 80.69 170 TRP A O 1
ATOM 1379 N N . PHE A 1 171 ? 16.931 2.085 -7.423 1.00 77.06 171 PHE A N 1
ATOM 1380 C CA . PHE A 1 171 ? 16.718 2.066 -8.876 1.00 77.06 171 PHE A CA 1
ATOM 1381 C C . PHE A 1 171 ? 17.098 3.362 -9.595 1.00 77.06 171 PHE A C 1
ATOM 1383 O O . PHE A 1 171 ? 17.372 3.320 -10.795 1.00 77.06 171 PHE A O 1
ATOM 1390 N N . ASN A 1 172 ? 17.224 4.503 -8.906 1.00 70.75 172 ASN A N 1
ATOM 1391 C CA . ASN A 1 172 ? 17.810 5.687 -9.550 1.00 70.75 172 ASN A CA 1
ATOM 1392 C C . ASN A 1 172 ? 19.298 5.477 -9.873 1.00 70.75 172 ASN A C 1
ATOM 1394 O O . ASN A 1 172 ? 19.794 6.005 -10.865 1.00 70.75 172 ASN A O 1
ATOM 1398 N N . SER A 1 173 ? 19.998 4.644 -9.103 1.00 63.00 173 SER A N 1
ATOM 1399 C CA . SER A 1 173 ? 21.371 4.245 -9.420 1.00 63.00 173 SER A CA 1
ATOM 1400 C C . SER A 1 173 ? 21.450 3.404 -10.701 1.00 63.00 173 SER A C 1
ATOM 1402 O O . SER A 1 173 ? 22.378 3.579 -11.487 1.00 63.00 173 SER A O 1
ATOM 1404 N N . MET A 1 174 ? 20.446 2.560 -10.977 1.00 63.62 174 MET A N 1
ATOM 1405 C CA . MET A 1 174 ? 20.357 1.804 -12.236 1.00 63.62 174 MET A CA 1
ATOM 1406 C C . MET A 1 174 ? 20.024 2.696 -13.435 1.00 63.62 174 MET A C 1
ATOM 1408 O O . MET A 1 174 ? 20.489 2.417 -14.534 1.00 63.62 174 MET A O 1
ATOM 1412 N N . ASN A 1 175 ? 19.289 3.796 -13.236 1.00 62.69 175 ASN A N 1
ATOM 1413 C CA . ASN A 1 175 ? 19.054 4.796 -14.284 1.00 62.69 175 ASN A CA 1
ATOM 1414 C C . ASN A 1 175 ? 20.352 5.389 -14.832 1.00 62.69 175 ASN A C 1
ATOM 1416 O O . ASN A 1 175 ? 20.465 5.578 -16.038 1.00 62.69 175 ASN A O 1
ATOM 1420 N N . SER A 1 176 ? 21.338 5.642 -13.968 1.00 62.12 176 SER A N 1
ATOM 1421 C CA . SER A 1 176 ? 22.664 6.099 -14.399 1.00 62.12 176 SER A CA 1
ATOM 1422 C C . SER A 1 176 ? 23.323 5.076 -15.331 1.00 62.12 176 SER A C 1
ATOM 1424 O O . SER A 1 176 ? 23.800 5.420 -16.409 1.00 62.12 176 SER A O 1
ATOM 1426 N N . LEU A 1 177 ? 23.255 3.790 -14.975 1.00 62.34 177 LEU A N 1
ATOM 1427 C CA . LEU A 1 177 ? 23.840 2.705 -15.759 1.00 62.34 177 LEU A CA 1
ATOM 1428 C C . LEU A 1 177 ? 23.079 2.443 -17.069 1.00 62.34 177 LEU A C 1
ATOM 1430 O O . LEU A 1 177 ? 23.702 2.255 -18.107 1.00 62.34 177 LEU A O 1
ATOM 1434 N N . LEU A 1 178 ? 21.746 2.503 -17.060 1.00 63.22 178 LEU A N 1
ATOM 1435 C CA . LEU A 1 178 ? 20.923 2.407 -18.270 1.00 63.22 178 LEU A CA 1
ATOM 1436 C C . LEU A 1 178 ? 21.108 3.612 -19.190 1.00 63.22 178 LEU A C 1
ATOM 1438 O O . LEU A 1 178 ? 21.113 3.446 -20.404 1.00 63.22 178 LEU A O 1
ATOM 1442 N N . PHE A 1 179 ? 21.283 4.813 -18.637 1.00 62.09 179 PHE A N 1
ATOM 1443 C CA . PHE A 1 179 ? 21.625 5.996 -19.417 1.00 62.09 179 PHE A CA 1
ATOM 1444 C C . PHE A 1 179 ? 22.983 5.814 -20.098 1.00 62.09 179 PHE A C 1
ATOM 1446 O O . PHE A 1 179 ? 23.087 6.028 -21.302 1.00 62.09 179 PHE A O 1
ATOM 1453 N N . ILE A 1 180 ? 23.989 5.324 -19.369 1.00 61.28 180 ILE A N 1
ATOM 1454 C CA . ILE A 1 180 ? 25.307 4.997 -19.927 1.00 61.28 180 ILE A CA 1
ATOM 1455 C C . ILE A 1 180 ? 25.185 3.929 -21.022 1.00 61.28 180 ILE A C 1
ATOM 1457 O O . ILE A 1 180 ? 25.677 4.139 -22.125 1.00 61.28 180 ILE A O 1
ATOM 1461 N N . LEU A 1 181 ? 24.473 2.825 -20.782 1.00 59.47 181 LEU A N 1
ATOM 1462 C CA . LEU A 1 181 ? 24.266 1.775 -21.787 1.00 59.47 181 LEU A CA 1
ATOM 1463 C C . LEU A 1 181 ? 23.494 2.277 -23.014 1.00 59.47 181 LEU A C 1
ATOM 1465 O O . LEU A 1 181 ? 23.820 1.908 -24.138 1.00 59.47 181 LEU A O 1
ATOM 1469 N N . ARG A 1 182 ? 22.506 3.157 -22.826 1.00 59.41 182 ARG A N 1
ATOM 1470 C CA . ARG A 1 182 ? 21.750 3.784 -23.917 1.00 59.41 182 ARG A CA 1
ATOM 1471 C C . ARG A 1 182 ? 22.620 4.722 -24.753 1.00 59.41 182 ARG A C 1
ATOM 1473 O O . ARG A 1 182 ? 22.461 4.763 -25.969 1.00 59.41 182 ARG A O 1
ATOM 1480 N N . VAL A 1 183 ? 23.532 5.453 -24.113 1.00 59.84 183 VAL A N 1
ATOM 1481 C CA . VAL A 1 183 ? 24.515 6.317 -24.780 1.00 59.84 183 VAL A CA 1
ATOM 1482 C C . VAL A 1 183 ? 25.549 5.479 -25.539 1.00 59.84 183 VAL A C 1
ATOM 1484 O O . VAL A 1 183 ? 25.867 5.801 -26.679 1.00 59.84 183 VAL A O 1
ATOM 1487 N N . LEU A 1 184 ? 26.016 4.373 -24.954 1.00 58.00 184 LEU A N 1
ATOM 1488 C CA . LEU A 1 184 ? 26.971 3.454 -25.583 1.00 58.00 184 LEU A CA 1
ATOM 1489 C C . LEU A 1 184 ? 26.354 2.634 -26.730 1.00 58.00 184 LEU A C 1
ATOM 1491 O O . LEU A 1 184 ? 27.055 2.284 -27.672 1.00 58.00 184 LEU A O 1
ATOM 1495 N N . GLY A 1 185 ? 25.050 2.350 -26.678 1.00 58.88 185 GLY A N 1
ATOM 1496 C CA . GLY A 1 185 ? 24.329 1.573 -27.691 1.00 58.88 185 GLY A CA 1
ATOM 1497 C C . GLY A 1 185 ? 23.880 2.352 -28.934 1.00 58.88 185 GLY A C 1
ATOM 1498 O O . GLY A 1 185 ? 23.270 1.755 -29.814 1.00 58.88 185 GLY A O 1
ATOM 1499 N N . GLY A 1 186 ? 24.115 3.667 -29.026 1.00 48.91 186 GLY A N 1
ATOM 1500 C CA . GLY A 1 186 ? 23.832 4.462 -30.235 1.00 48.91 186 GLY A CA 1
ATOM 1501 C C . GLY A 1 186 ? 22.358 4.549 -30.676 1.00 48.91 186 GLY A C 1
ATOM 1502 O O . GLY A 1 186 ? 22.068 5.066 -31.755 1.00 48.91 186 GLY A O 1
ATOM 1503 N N . LEU A 1 187 ? 21.400 4.078 -29.872 1.00 49.06 187 LEU A N 1
ATOM 1504 C CA . LEU A 1 187 ? 19.981 4.067 -30.236 1.00 49.06 187 LEU A CA 1
ATOM 1505 C C . LEU A 1 187 ? 19.337 5.436 -29.984 1.00 49.06 187 LEU A C 1
ATOM 1507 O O . LEU A 1 187 ? 18.763 5.714 -28.925 1.00 49.06 187 LEU A O 1
ATOM 1511 N N . THR A 1 188 ? 19.405 6.300 -30.996 1.00 46.69 188 THR A N 1
ATOM 1512 C CA . THR A 1 188 ? 18.477 7.430 -31.110 1.00 46.69 188 THR A CA 1
ATOM 1513 C C . THR A 1 188 ? 17.131 6.943 -31.672 1.00 46.69 188 THR A C 1
ATOM 1515 O O . THR A 1 188 ? 17.107 5.987 -32.447 1.00 46.69 188 THR A O 1
ATOM 1518 N N . PRO A 1 189 ? 15.991 7.580 -31.329 1.00 45.62 189 PRO A N 1
ATOM 1519 C CA . PRO A 1 189 ? 14.650 7.126 -31.733 1.00 45.62 189 PRO A CA 1
ATOM 1520 C C . PRO A 1 189 ? 14.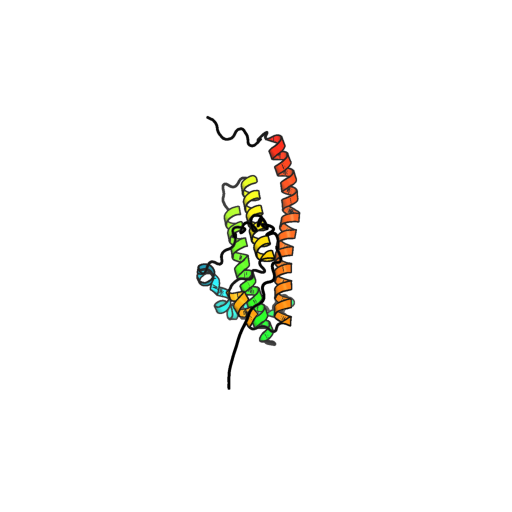356 7.136 -33.246 1.00 45.62 189 PRO A C 1
ATOM 1522 O O . PRO A 1 189 ? 13.205 6.953 -33.625 1.00 45.62 189 PRO A O 1
ATOM 1525 N N . LYS A 1 190 ? 15.342 7.407 -34.110 1.00 44.53 190 LYS A N 1
ATOM 1526 C CA . LYS A 1 190 ? 15.131 7.655 -35.542 1.00 44.53 190 LYS A CA 1
ATOM 1527 C C . LYS A 1 190 ? 15.301 6.437 -36.459 1.00 44.53 190 LYS A C 1
ATOM 1529 O O . LYS A 1 190 ? 14.920 6.552 -37.610 1.00 44.53 190 LYS A O 1
ATOM 1534 N N . ASN A 1 191 ? 15.776 5.286 -35.973 1.00 43.94 191 ASN A N 1
ATOM 1535 C CA . ASN A 1 191 ? 16.079 4.129 -36.839 1.00 43.94 191 ASN A CA 1
ATOM 1536 C C . ASN A 1 191 ? 15.322 2.836 -36.475 1.00 43.94 191 ASN A C 1
ATOM 1538 O O . ASN A 1 191 ? 15.881 1.753 -36.599 1.00 43.94 191 ASN A O 1
ATOM 1542 N N . ILE A 1 192 ? 14.077 2.914 -35.988 1.00 48.78 192 ILE A N 1
ATOM 1543 C CA . ILE A 1 192 ? 13.309 1.696 -35.635 1.00 48.78 192 ILE A CA 1
ATOM 1544 C C . ILE A 1 192 ? 12.274 1.299 -36.701 1.00 48.78 192 ILE A C 1
ATOM 1546 O O . ILE A 1 192 ? 11.824 0.161 -36.697 1.00 48.78 192 ILE A O 1
ATOM 1550 N N . PHE A 1 193 ? 11.940 2.156 -37.665 1.00 42.88 193 PHE A N 1
ATOM 1551 C CA . PHE A 1 193 ? 11.079 1.765 -38.785 1.00 42.88 193 PHE A CA 1
ATOM 1552 C C . PHE A 1 193 ? 11.438 2.571 -40.028 1.00 42.88 193 PHE A C 1
ATOM 1554 O O . PHE A 1 193 ? 10.936 3.674 -40.173 1.00 42.88 193 PHE A O 1
ATOM 1561 N N . GLU A 1 194 ? 12.288 2.024 -40.891 1.00 30.20 194 GLU A N 1
ATOM 1562 C CA . GLU A 1 194 ? 11.960 1.795 -42.305 1.00 30.20 194 GLU A CA 1
ATOM 1563 C C . GLU A 1 194 ? 12.756 0.555 -42.767 1.00 30.20 194 GLU A C 1
ATOM 1565 O O . GLU A 1 194 ? 13.866 0.352 -42.266 1.00 30.20 194 GLU A O 1
ATOM 1570 N N . PRO A 1 195 ? 12.158 -0.327 -43.592 1.00 43.75 195 PRO A N 1
ATOM 1571 C CA . PRO A 1 195 ? 12.794 -1.557 -44.069 1.00 43.75 195 PRO A CA 1
ATOM 1572 C C . PRO A 1 195 ? 14.008 -1.312 -44.973 1.00 43.75 195 PRO A C 1
ATOM 1574 O O . PRO A 1 195 ? 14.032 -0.281 -45.681 1.00 43.75 195 PRO A O 1
#

Secondary structure (DSSP, 8-state):
---------------------PPPP--PPPS----THHHHHHTTHHHHHHHHHHHHHHTGGGS-HHHHHHH-SS-HHHHHHHHHHHHHHHHHHHHHHHHHHHHT-TT--HHHHHHHHHHHHHHHHHHHHTT---HHHHHHHTTS-HHHHHHHHHHHHHHHHHHHHHHHHHHHHHHHHHHHHHHHTT--TTSSS--

Sequence (195 aa):
MSAAGGGGDNERGEEREDVVLGPGPSKKKRLVSYNKQWEEKHSWVKPSWPAITAYFRSLGEACPVVLRKIFSDDDEDKAATVEIYLCFFQNVGVVFDQLVKKLEETNLCITDVYEEIRKFKAKIQQRKDDGFCGFQTRQLMDKLLPAEKAKVKVDFTKFYSTVISYIEKWFNSMNSLLFILRVLGGLTPKNIFEP

Organism: Dissostichus eleginoides (NCBI:txid100907)

pLDDT: mean 72.96, std 20.93, range [27.8, 97.69]

Radius of gyration: 27.95 Å; chains: 1; bounding box: 85×73×70 Å